Protein AF-A0A5N8YC82-F1 (afdb_monomer_lite)

Secondary structure (DSSP, 8-state):
-TTTTT--S-HHHHHHHHHHHHTT--HHHHH-TT-TT--TT--HHHHHHHHHHHHTTTTGGGGTHHHHHHHHHHHHHHHHHHHHHHHHHHHHHHHHHHTT--TT-TTHHHHHHHHHHHHHHS-GGGSSHHHHHHTT--HHHHHHHHHHHHHHHHHHHHHHHSS-TT-----TTHHHHHHHHHHHHHHHHSPPPTT-GGGSPPHHHHHHHHHHHHHHHHTT-HHHHHHHHHHHHTTTTS-HHHHHHHHHHTTTT--SHHHHHHHHHHHHHHHHHTTTTTT----

Radius of gyration: 30.71 Å; chains: 1; bounding box: 59×63×85 Å

Foldseek 3Di:
DCVVLVQPDDLVLLLLLLVCVVVVHDLCLQAPPPRPNHSPNDDSVNSVSSVVCVVVVVCVVSVCVVVVVVVVVVVVVVVCVVVCVVVCVVVVVVCVVPVPPPVCPVCFLLLLVLLVVLCVLQPPVLLDLVNCVVLPHDSVRSVVLSVVQVVLVVLQVVQVVVDDVRGRHPSVCSLVSQLSSQLSNLSNVQGDDPPDPQLDDDPLLSNQLSNLLSCCSSVVPVLSVLLSVLCSVLSVLVDVVSVVVSLVVSCVVVVDPVSSVVVNVVVVVSVVVVVSPVPPDDD

Structure (mmCIF, N/CA/C/O backbone):
data_AF-A0A5N8YC82-F1
#
_entry.id   AF-A0A5N8YC82-F1
#
loop_
_atom_site.group_PDB
_atom_site.id
_atom_site.type_symbol
_atom_site.label_atom_id
_atom_site.label_alt_id
_atom_site.label_comp_id
_atom_site.label_asym_id
_atom_site.label_entity_id
_atom_site.label_seq_id
_atom_site.pdbx_PDB_ins_code
_atom_site.Cartn_x
_atom_site.Cartn_y
_atom_site.Cartn_z
_atom_site.occupancy
_atom_site.B_iso_or_equiv
_atom_site.auth_seq_id
_atom_site.auth_comp_id
_atom_site.auth_asym_id
_atom_site.auth_atom_id
_atom_site.pdbx_PDB_model_num
ATOM 1 N N . MET A 1 1 ? 26.062 -6.173 -51.243 1.00 65.69 1 MET A N 1
ATOM 2 C CA . MET A 1 1 ? 25.029 -5.161 -50.922 1.00 65.69 1 MET A CA 1
ATOM 3 C C . MET A 1 1 ? 25.443 -3.730 -51.272 1.00 65.69 1 MET A C 1
ATOM 5 O O . MET A 1 1 ? 24.902 -3.194 -52.227 1.00 65.69 1 MET A O 1
ATOM 9 N N . LEU A 1 2 ? 26.407 -3.082 -50.595 1.00 76.25 2 LEU A N 1
ATOM 10 C CA . LEU A 1 2 ? 26.789 -1.689 -50.941 1.00 76.25 2 LEU A CA 1
ATOM 11 C C . LEU A 1 2 ? 27.435 -1.540 -52.330 1.00 76.25 2 LEU A C 1
ATOM 13 O O . LEU A 1 2 ? 27.172 -0.567 -53.041 1.00 76.25 2 LEU A O 1
ATOM 17 N N . LEU A 1 3 ? 28.225 -2.533 -52.747 1.00 77.69 3 LEU A N 1
ATOM 18 C CA . LEU A 1 3 ? 28.812 -2.588 -54.089 1.00 77.69 3 LEU A CA 1
ATOM 19 C C . LEU A 1 3 ? 27.747 -2.714 -55.189 1.00 77.69 3 LEU A C 1
ATOM 21 O O . LEU A 1 3 ? 27.898 -2.090 -56.238 1.00 77.69 3 LEU A O 1
ATOM 25 N N . ASP A 1 4 ? 26.643 -3.414 -54.916 1.00 80.62 4 ASP A N 1
ATOM 26 C CA . ASP A 1 4 ? 25.505 -3.574 -55.839 1.00 80.62 4 ASP A CA 1
ATOM 27 C C . ASP A 1 4 ? 24.733 -2.254 -56.003 1.00 80.62 4 ASP A C 1
ATOM 29 O O . ASP A 1 4 ? 24.231 -1.929 -57.078 1.00 80.62 4 ASP A O 1
ATOM 33 N N . LEU A 1 5 ? 24.747 -1.411 -54.965 1.00 79.44 5 LEU A N 1
ATOM 34 C CA . LEU A 1 5 ? 24.267 -0.024 -55.010 1.00 79.44 5 LEU A CA 1
ATOM 35 C C . LEU A 1 5 ? 25.295 0.946 -55.623 1.00 79.44 5 LEU A C 1
ATOM 37 O O . LEU A 1 5 ? 25.059 2.161 -55.709 1.00 79.44 5 LEU A O 1
ATOM 41 N N . ASN A 1 6 ? 26.428 0.411 -56.092 1.00 82.12 6 ASN A N 1
ATOM 42 C CA . ASN A 1 6 ? 27.558 1.125 -56.670 1.00 82.12 6 ASN A CA 1
ATOM 43 C C . ASN A 1 6 ? 28.170 2.147 -55.683 1.00 82.12 6 ASN A C 1
ATOM 45 O O . ASN A 1 6 ? 28.627 3.226 -56.073 1.00 82.12 6 ASN A O 1
ATOM 49 N N . ILE A 1 7 ? 28.153 1.827 -54.387 1.00 84.94 7 ILE A N 1
ATOM 50 C CA . ILE A 1 7 ? 28.818 2.577 -53.319 1.00 84.94 7 ILE A CA 1
ATOM 51 C C . ILE A 1 7 ? 30.089 1.807 -52.946 1.00 84.94 7 ILE A C 1
ATOM 53 O O . ILE A 1 7 ? 30.030 0.719 -52.385 1.00 84.94 7 ILE A O 1
ATOM 57 N N . ARG A 1 8 ? 31.253 2.366 -53.298 1.00 82.88 8 ARG A N 1
ATOM 58 C CA . ARG A 1 8 ? 32.582 1.769 -53.057 1.00 82.88 8 ARG A CA 1
ATOM 59 C C . ARG A 1 8 ? 33.283 2.433 -51.873 1.00 82.88 8 ARG A C 1
ATOM 61 O O . ARG A 1 8 ? 34.412 2.898 -51.986 1.00 82.88 8 ARG A O 1
ATOM 68 N N . VAL A 1 9 ? 32.548 2.578 -50.782 1.00 84.31 9 VAL A N 1
ATOM 69 C CA . VAL A 1 9 ? 32.997 3.214 -49.544 1.00 84.31 9 VAL A CA 1
ATOM 70 C C . VAL A 1 9 ? 32.671 2.275 -48.399 1.00 84.31 9 VAL A C 1
ATOM 72 O O . VAL A 1 9 ? 31.687 1.542 -48.479 1.00 84.31 9 VAL A O 1
ATOM 75 N N . ASP A 1 10 ? 33.507 2.314 -47.365 1.00 83.81 10 ASP A N 1
ATOM 76 C CA . ASP A 1 10 ? 33.319 1.566 -46.128 1.00 83.81 10 ASP A CA 1
ATOM 77 C C . ASP A 1 10 ? 31.900 1.744 -45.559 1.00 83.81 10 ASP A C 1
ATOM 79 O O . ASP A 1 10 ? 31.373 2.863 -45.516 1.00 83.81 10 ASP A O 1
ATOM 83 N N . ALA A 1 11 ? 31.297 0.636 -45.127 1.00 80.38 11 ALA A N 1
ATOM 84 C CA . ALA A 1 11 ? 29.963 0.608 -44.547 1.00 80.38 11 ALA A CA 1
ATOM 85 C C . ALA A 1 11 ? 29.841 1.551 -43.341 1.00 80.38 11 ALA A C 1
ATOM 87 O O . ALA A 1 11 ? 28.838 2.256 -43.244 1.00 80.38 11 ALA A O 1
ATOM 88 N N . ASP A 1 12 ? 30.885 1.685 -42.520 1.00 81.31 12 ASP A N 1
ATOM 89 C CA . ASP A 1 12 ? 30.896 2.570 -41.349 1.00 81.31 12 ASP A CA 1
ATOM 90 C C . ASP A 1 12 ? 30.755 4.050 -41.736 1.00 81.31 12 ASP A C 1
ATOM 92 O O . ASP A 1 12 ? 30.129 4.857 -41.041 1.00 81.31 12 ASP A O 1
ATOM 96 N N . LEU A 1 13 ? 31.343 4.447 -42.868 1.00 84.69 13 LEU A N 1
ATOM 97 C CA . LEU A 1 13 ? 31.246 5.816 -43.382 1.00 84.69 13 LEU A CA 1
ATOM 98 C C . LEU A 1 13 ? 29.880 6.078 -44.026 1.00 84.69 13 LEU A C 1
ATOM 100 O O . LEU A 1 13 ? 29.367 7.199 -43.947 1.00 84.69 13 LEU A O 1
ATOM 104 N N . VAL A 1 14 ? 29.286 5.053 -44.640 1.00 85.44 14 VAL A N 1
AT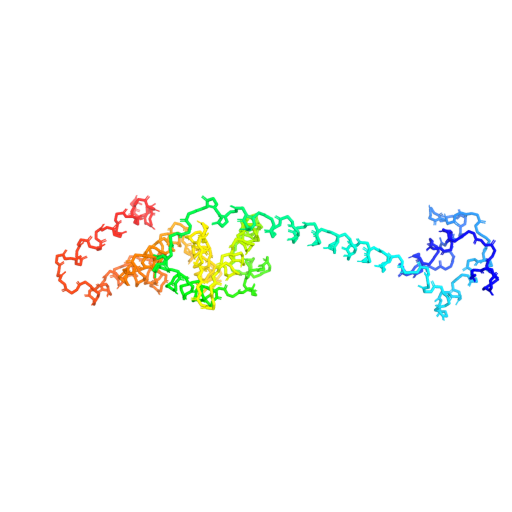OM 105 C CA . VAL A 1 14 ? 27.919 5.101 -45.175 1.00 85.44 14 VAL A CA 1
ATOM 106 C C . VAL A 1 14 ? 26.906 5.200 -44.030 1.00 85.44 14 VAL A C 1
ATOM 108 O O . VAL A 1 14 ? 26.033 6.064 -44.086 1.00 85.44 14 VAL A O 1
ATOM 111 N N . GLU A 1 15 ? 27.067 4.417 -42.961 1.00 84.50 15 GLU A N 1
ATOM 112 C CA . GLU A 1 15 ? 26.222 4.439 -41.759 1.00 84.50 15 GLU A CA 1
ATOM 113 C C . GLU A 1 15 ? 26.261 5.811 -41.072 1.00 84.50 15 GLU A C 1
ATOM 115 O O . GLU A 1 15 ? 25.218 6.403 -40.793 1.00 84.50 15 GLU A O 1
ATOM 120 N N . LYS A 1 16 ? 27.456 6.387 -40.879 1.00 84.56 16 LYS A N 1
ATOM 121 C CA . LYS A 1 16 ? 27.602 7.748 -40.330 1.00 84.56 16 LYS A CA 1
ATOM 122 C C . LYS A 1 16 ? 26.876 8.793 -41.180 1.00 84.56 16 LYS A C 1
ATOM 124 O O . LYS A 1 16 ? 26.279 9.721 -40.632 1.00 84.56 16 LYS A O 1
ATOM 129 N N . CYS A 1 17 ? 26.904 8.655 -42.509 1.00 85.38 17 CYS A N 1
ATOM 130 C CA . CYS A 1 17 ? 26.160 9.539 -43.407 1.00 85.38 17 CYS A CA 1
ATOM 131 C C . CYS A 1 17 ? 24.642 9.358 -43.263 1.00 85.38 17 CYS A C 1
ATOM 133 O O . CYS A 1 17 ? 23.928 10.357 -43.205 1.00 85.38 17 CYS A O 1
ATOM 135 N N . VAL A 1 18 ? 24.158 8.115 -43.175 1.00 85.69 18 VAL A N 1
ATOM 136 C CA . VAL A 1 18 ? 22.733 7.792 -42.981 1.00 85.69 18 VAL A CA 1
ATOM 137 C C . VAL A 1 18 ? 22.217 8.365 -41.659 1.00 85.69 18 VAL A C 1
ATOM 139 O O . VAL A 1 18 ? 21.282 9.162 -41.687 1.00 85.69 18 VAL A O 1
ATOM 142 N N . LYS A 1 19 ? 22.905 8.107 -40.538 1.00 82.06 19 LYS A N 1
ATOM 143 C CA . LYS A 1 19 ? 22.580 8.680 -39.215 1.00 82.06 19 LYS A CA 1
ATOM 144 C C . LYS A 1 19 ? 22.517 10.207 -39.241 1.00 82.06 19 LYS A C 1
ATOM 146 O O . LYS A 1 19 ? 21.666 10.835 -38.612 1.00 82.06 19 LYS A O 1
ATOM 151 N N . ARG A 1 20 ? 23.412 10.844 -40.006 1.00 82.12 20 ARG A N 1
ATOM 152 C CA . ARG A 1 20 ? 23.416 12.302 -40.166 1.00 82.12 20 ARG A CA 1
ATOM 153 C C . ARG A 1 20 ? 22.191 12.805 -40.930 1.00 82.12 20 ARG A C 1
ATOM 155 O O . ARG A 1 20 ? 21.703 13.884 -40.601 1.00 82.12 20 ARG A O 1
ATOM 162 N N . PHE A 1 21 ? 21.708 12.062 -41.921 1.00 86.25 21 PHE A N 1
ATOM 163 C CA . PHE A 1 21 ? 20.500 12.406 -42.672 1.00 86.25 21 PHE A CA 1
ATOM 164 C C . PHE A 1 21 ? 19.219 12.172 -41.868 1.00 86.25 21 PHE A C 1
ATOM 166 O O . PHE A 1 21 ? 18.320 13.008 -41.935 1.00 86.25 21 PHE A O 1
ATOM 173 N N . GLU A 1 22 ? 19.164 11.113 -41.059 1.00 82.06 22 GLU A N 1
ATOM 174 C CA . GLU A 1 22 ? 18.078 10.878 -40.096 1.00 82.06 22 GLU A CA 1
ATOM 175 C C . GLU A 1 22 ? 17.965 12.026 -39.089 1.00 82.06 22 GLU A C 1
ATOM 177 O O . GLU A 1 22 ? 16.875 12.528 -38.832 1.00 82.06 22 GLU A O 1
ATOM 182 N N . GLY A 1 23 ? 19.104 12.538 -38.612 1.00 78.69 23 GLY A N 1
ATOM 183 C CA . GLY A 1 23 ? 19.175 13.737 -37.773 1.00 78.69 23 GLY A CA 1
ATOM 184 C C . GLY A 1 23 ? 18.934 15.069 -38.505 1.00 78.69 23 GLY A C 1
ATOM 185 O O . GLY A 1 23 ? 19.329 16.116 -37.992 1.00 78.69 23 GLY A O 1
ATOM 186 N N . GLY A 1 24 ? 18.368 15.059 -39.719 1.00 80.25 24 GLY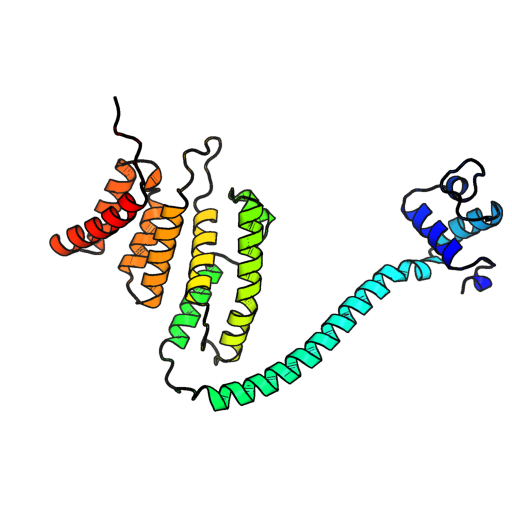 A N 1
ATOM 187 C CA . GLY A 1 24 ? 18.036 16.261 -40.501 1.00 80.25 24 GLY A CA 1
ATOM 188 C C . GLY A 1 24 ? 19.219 16.943 -41.202 1.00 80.25 24 GLY A C 1
ATOM 189 O O . GLY A 1 24 ? 19.085 18.052 -41.723 1.00 80.25 24 GLY A O 1
ATOM 190 N N . GLY A 1 25 ? 20.395 16.314 -41.226 1.00 80.56 25 GLY A N 1
ATOM 191 C CA . GLY A 1 25 ? 21.581 16.833 -41.902 1.00 80.56 25 GLY A CA 1
ATOM 192 C C . GLY A 1 25 ? 21.445 16.834 -43.427 1.00 80.56 25 GLY A C 1
ATOM 193 O O . GLY A 1 25 ? 20.828 15.959 -44.029 1.00 80.56 25 GLY A O 1
ATOM 194 N N . SER A 1 26 ? 22.064 17.816 -44.082 1.00 84.56 26 SER A N 1
ATOM 195 C CA . SER A 1 26 ? 22.121 17.885 -45.546 1.00 84.56 26 SER A CA 1
ATOM 196 C C . SER A 1 26 ? 23.351 17.148 -46.095 1.00 84.56 26 SER A C 1
ATOM 198 O O . SER A 1 26 ? 24.359 17.039 -45.388 1.00 84.56 26 SER A O 1
ATOM 200 N N . PRO A 1 27 ? 23.349 16.716 -47.374 1.00 84.12 27 PRO A N 1
ATOM 201 C CA . PRO A 1 27 ? 24.536 16.159 -48.029 1.00 84.12 27 PRO A CA 1
ATOM 202 C C . PRO A 1 27 ? 25.770 17.053 -47.893 1.00 84.12 27 PRO A C 1
ATOM 204 O O . PRO A 1 27 ? 26.868 16.551 -47.675 1.00 84.12 27 PRO A O 1
ATOM 207 N N . TRP A 1 28 ? 25.591 18.376 -47.956 1.00 81.62 28 TRP A N 1
ATOM 208 C CA . TRP A 1 28 ? 26.655 19.361 -47.746 1.00 81.62 28 TRP A CA 1
ATOM 209 C C . TRP A 1 28 ? 27.334 19.218 -46.381 1.00 81.62 28 TRP A C 1
ATOM 211 O O . TRP A 1 28 ? 28.559 19.216 -46.289 1.00 81.62 28 TRP A O 1
ATOM 221 N N . SER A 1 29 ? 26.548 19.008 -45.323 1.00 79.81 29 SER A N 1
ATOM 222 C CA . SER A 1 29 ? 27.065 18.924 -43.955 1.00 79.81 29 SER A CA 1
ATOM 223 C C . SER A 1 29 ? 28.012 17.741 -43.705 1.00 79.81 29 SER A C 1
ATOM 225 O O . SER A 1 29 ? 28.823 17.815 -42.782 1.00 79.81 29 SER A O 1
ATOM 227 N N . CYS A 1 30 ? 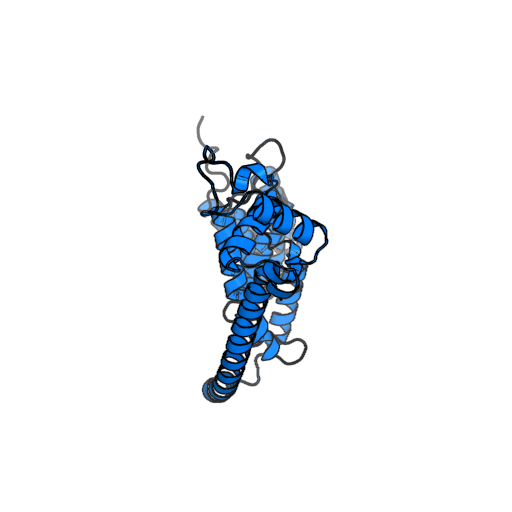27.950 16.692 -44.536 1.00 78.88 30 CYS A N 1
ATOM 228 C CA . CYS A 1 30 ? 28.769 15.485 -44.397 1.00 78.88 30 CYS A CA 1
ATOM 229 C C . CYS A 1 30 ? 30.141 15.583 -45.087 1.00 78.88 30 CYS A C 1
ATOM 231 O O . CYS A 1 30 ? 31.044 14.839 -44.715 1.00 78.88 30 CYS A O 1
ATOM 233 N N . HIS A 1 31 ? 30.314 16.470 -46.077 1.00 77.06 31 HIS A N 1
ATOM 234 C CA . HIS A 1 31 ? 31.556 16.566 -46.867 1.00 77.06 31 HIS A CA 1
ATOM 235 C C . HIS A 1 31 ? 32.167 17.970 -46.944 1.00 77.06 31 HIS A C 1
ATOM 237 O O . HIS A 1 31 ? 33.255 18.114 -47.502 1.00 77.06 31 HIS A O 1
ATOM 243 N N . SER A 1 32 ? 31.488 18.994 -46.416 1.00 76.75 32 SER A N 1
ATOM 244 C CA . SER A 1 32 ? 32.001 20.363 -46.425 1.00 76.75 32 SER A CA 1
ATOM 245 C C . SER A 1 32 ? 33.356 20.449 -45.698 1.00 76.75 32 SER A C 1
ATOM 247 O O . SER A 1 32 ? 33.462 19.942 -44.575 1.00 76.75 32 SER A O 1
ATOM 249 N N . PRO A 1 33 ? 34.377 21.090 -46.303 1.00 62.47 33 PRO A N 1
ATOM 250 C CA . PRO A 1 33 ? 35.689 21.267 -45.683 1.00 62.47 33 PRO A CA 1
ATOM 251 C C . PRO A 1 33 ? 35.646 22.124 -44.409 1.00 62.47 33 PRO A C 1
ATOM 253 O O . PRO A 1 33 ? 36.478 21.924 -43.531 1.00 62.47 33 PRO A O 1
ATOM 256 N N . ASP A 1 34 ? 34.642 22.997 -44.276 1.00 64.94 34 ASP A N 1
ATOM 257 C CA . ASP A 1 34 ? 34.465 23.901 -43.128 1.00 64.94 34 ASP A CA 1
ATOM 258 C C . ASP A 1 34 ? 33.544 23.321 -42.038 1.00 64.94 34 ASP A C 1
ATOM 260 O O . ASP A 1 34 ? 33.307 23.935 -40.995 1.00 64.94 34 ASP A O 1
ATOM 264 N N . SER A 1 35 ? 32.990 22.124 -42.262 1.00 65.12 35 SER A N 1
ATOM 265 C CA . SER A 1 35 ? 32.172 21.442 -41.263 1.00 65.12 35 SER A CA 1
ATOM 266 C C . SER A 1 35 ? 33.079 20.775 -40.235 1.00 65.12 35 SER A C 1
ATOM 268 O O . SER A 1 35 ? 33.778 19.812 -40.550 1.00 65.12 35 SER A O 1
ATOM 270 N N . LYS A 1 36 ? 32.986 21.200 -38.967 1.00 61.59 36 LYS A N 1
ATOM 271 C CA . LYS A 1 36 ? 33.594 20.485 -37.823 1.00 61.59 36 LYS A CA 1
ATOM 272 C C . LYS A 1 36 ? 33.166 19.010 -37.733 1.00 61.59 36 LYS A C 1
ATOM 274 O O . LYS A 1 36 ? 33.812 18.233 -37.044 1.00 61.59 36 LYS A O 1
ATOM 279 N N . ASN A 1 37 ? 32.107 18.631 -38.452 1.00 64.38 37 ASN A N 1
ATOM 280 C CA . ASN A 1 37 ? 31.493 17.306 -38.439 1.00 64.38 37 ASN A CA 1
ATOM 281 C C . ASN A 1 37 ? 31.634 16.575 -39.786 1.00 64.38 37 ASN A C 1
ATOM 283 O O . ASN A 1 37 ? 30.780 15.758 -40.137 1.00 64.38 37 ASN A O 1
ATOM 287 N N . ARG A 1 38 ? 32.664 16.894 -40.581 1.00 77.12 38 ARG A N 1
ATOM 288 C CA . ARG A 1 38 ? 32.949 16.195 -41.840 1.00 77.12 38 ARG A CA 1
ATOM 289 C C . ARG A 1 38 ? 33.143 14.694 -41.585 1.00 77.12 38 ARG A C 1
ATOM 291 O O . ARG A 1 38 ? 33.934 14.290 -40.736 1.00 77.12 38 ARG A O 1
ATOM 298 N N . ILE A 1 39 ? 32.445 13.861 -42.353 1.00 79.19 39 ILE A N 1
ATOM 299 C CA . ILE A 1 39 ? 32.500 12.403 -42.222 1.00 79.19 39 ILE A CA 1
ATOM 300 C C . ILE A 1 39 ? 33.589 11.890 -43.165 1.00 79.19 39 ILE A C 1
ATOM 302 O O . ILE A 1 39 ? 33.342 11.606 -44.335 1.00 79.19 39 ILE A O 1
ATOM 306 N N . GLY A 1 40 ? 34.820 11.819 -42.653 1.00 76.75 40 GLY A N 1
ATOM 307 C CA . GLY A 1 40 ? 35.990 11.341 -43.395 1.00 76.75 40 GLY A CA 1
ATOM 308 C C . GLY A 1 40 ? 36.298 12.134 -44.676 1.00 76.75 40 GLY A C 1
ATOM 309 O O . GLY A 1 40 ? 35.828 13.252 -44.892 1.00 76.75 40 GLY A O 1
ATOM 310 N N . ASN A 1 41 ? 37.088 11.539 -45.574 1.00 79.75 41 ASN A N 1
ATOM 311 C CA . ASN A 1 41 ? 37.446 12.137 -46.867 1.00 79.75 41 ASN A CA 1
ATOM 312 C C . ASN A 1 41 ? 36.477 11.730 -47.990 1.00 79.75 41 ASN A C 1
ATOM 314 O O . ASN A 1 41 ? 36.895 11.390 -49.095 1.00 79.75 41 ASN A O 1
ATOM 318 N N . LEU A 1 42 ? 35.171 11.749 -47.714 1.00 83.44 42 LEU A N 1
ATOM 319 C CA . LEU A 1 42 ? 34.168 11.379 -48.710 1.00 83.44 42 LEU A CA 1
ATOM 320 C C . LEU A 1 42 ? 34.045 12.442 -49.804 1.00 83.44 42 LEU A C 1
ATOM 322 O O . LEU A 1 42 ? 33.911 13.635 -49.532 1.00 83.44 42 LEU A O 1
ATOM 326 N N . HIS A 1 43 ? 34.046 11.991 -51.058 1.00 84.81 43 HIS A N 1
ATOM 327 C CA . HIS A 1 43 ? 33.808 12.860 -52.203 1.00 84.81 43 HIS A CA 1
ATOM 328 C C . HIS A 1 43 ? 32.337 13.341 -52.222 1.00 84.81 43 HIS A C 1
ATOM 330 O O . HIS A 1 43 ? 31.437 12.522 -51.994 1.00 84.81 43 HIS A O 1
ATOM 336 N N . PRO A 1 44 ? 32.054 14.618 -52.565 1.00 84.81 44 PRO A N 1
ATOM 337 C CA . PRO A 1 44 ? 30.695 15.172 -52.646 1.00 84.81 44 PRO A CA 1
ATOM 338 C C . PRO A 1 44 ? 29.706 14.291 -53.421 1.00 84.81 44 PRO A C 1
ATOM 340 O O . PRO A 1 44 ? 28.577 14.049 -52.989 1.00 84.81 44 PRO A O 1
ATOM 343 N N . GLY A 1 45 ? 30.151 13.766 -54.568 1.00 85.19 45 GLY A N 1
ATOM 344 C CA . GLY A 1 4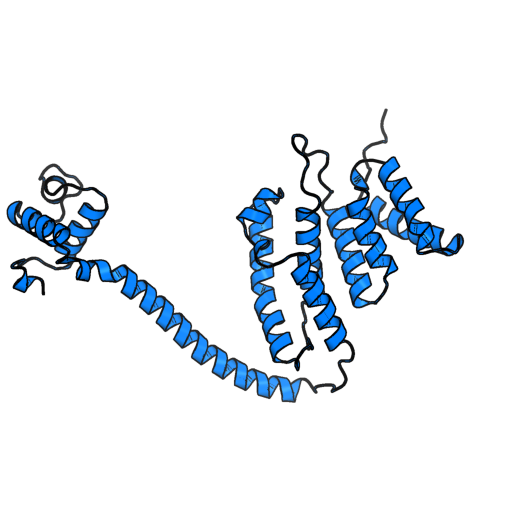5 ? 29.344 12.890 -55.420 1.00 85.19 45 GLY A CA 1
ATOM 345 C C . GLY A 1 45 ? 28.957 11.577 -54.737 1.00 85.19 45 GLY A C 1
ATOM 346 O O . GLY A 1 45 ? 27.845 11.088 -54.927 1.00 85.19 45 GLY A O 1
ATOM 347 N N . THR A 1 46 ? 29.832 11.044 -53.885 1.00 87.12 46 THR A N 1
ATOM 348 C CA . THR A 1 46 ? 29.574 9.815 -53.133 1.00 87.12 46 THR A CA 1
ATOM 349 C C . THR A 1 46 ? 28.565 10.053 -52.017 1.00 87.12 46 THR A C 1
ATOM 351 O O . THR A 1 46 ? 27.630 9.274 -51.868 1.00 87.12 46 THR A O 1
ATOM 354 N N . VAL A 1 47 ? 28.669 11.175 -51.301 1.00 87.25 47 VAL A N 1
ATOM 355 C CA . VAL A 1 47 ? 27.687 11.564 -50.275 1.00 87.25 47 VAL A CA 1
ATOM 356 C C . VAL A 1 47 ? 26.306 11.811 -50.882 1.00 87.25 47 VAL A C 1
ATOM 358 O O . VAL A 1 47 ? 25.300 11.358 -50.338 1.00 87.25 47 VAL A O 1
ATOM 361 N N . LYS A 1 48 ? 26.240 12.475 -52.044 1.00 88.50 48 LYS A N 1
ATOM 362 C CA . LYS A 1 48 ? 24.977 12.679 -52.769 1.00 88.50 48 LYS A CA 1
ATOM 363 C C . LYS A 1 48 ? 24.336 11.347 -53.163 1.00 88.50 48 LYS A C 1
ATOM 365 O O . LYS A 1 48 ? 23.125 11.191 -53.026 1.00 88.50 48 LYS A O 1
ATOM 370 N N . LYS A 1 49 ? 25.147 10.382 -53.600 1.00 89.06 49 LYS A N 1
ATOM 371 C CA . LYS A 1 49 ? 24.695 9.032 -53.946 1.00 89.06 49 LYS A CA 1
ATOM 372 C C . LYS A 1 49 ? 24.174 8.267 -52.730 1.00 89.06 49 LYS A C 1
ATOM 374 O O . LYS A 1 49 ? 23.101 7.682 -52.815 1.00 89.06 49 LYS A O 1
ATOM 379 N N . ILE A 1 50 ? 24.882 8.323 -51.599 1.00 89.00 50 ILE A N 1
ATOM 380 C CA . ILE A 1 50 ? 24.425 7.733 -50.330 1.00 89.00 50 ILE A CA 1
ATOM 381 C C . ILE A 1 50 ? 23.081 8.350 -49.919 1.00 89.00 50 ILE A C 1
ATOM 383 O O . ILE A 1 50 ? 22.145 7.622 -49.614 1.00 89.00 50 ILE A O 1
ATOM 387 N N . HIS A 1 51 ? 22.938 9.676 -50.000 1.00 88.81 51 HIS A N 1
ATOM 388 C CA . HIS A 1 51 ? 21.685 10.362 -49.666 1.00 88.81 51 HIS A CA 1
ATOM 389 C C . HIS A 1 51 ? 20.512 9.952 -50.568 1.00 88.81 51 HIS A C 1
ATOM 391 O O . HIS A 1 51 ? 19.396 9.772 -50.089 1.00 88.81 51 HIS A O 1
ATOM 397 N N . GLN A 1 52 ? 20.754 9.793 -51.872 1.00 89.81 52 GLN A N 1
ATOM 398 C CA . GLN A 1 52 ? 19.739 9.325 -52.820 1.00 89.81 52 GLN A CA 1
ATOM 399 C C . GLN A 1 52 ? 19.300 7.889 -52.520 1.00 89.81 52 GLN A C 1
ATOM 401 O O . GLN A 1 52 ? 18.104 7.616 -52.509 1.00 89.81 52 GLN A O 1
ATOM 406 N N . ARG A 1 53 ? 20.253 6.992 -52.240 1.00 87.19 53 ARG A N 1
ATOM 407 C CA . ARG A 1 53 ? 19.976 5.590 -51.896 1.00 87.19 53 ARG A CA 1
ATOM 408 C C . ARG A 1 53 ? 19.266 5.451 -50.549 1.00 87.19 53 ARG A C 1
ATOM 410 O O . ARG A 1 53 ? 18.344 4.659 -50.435 1.00 87.19 53 ARG A O 1
ATOM 417 N N . TRP A 1 54 ? 19.617 6.278 -49.565 1.00 86.75 54 TRP A N 1
ATOM 418 C CA . TRP A 1 54 ? 18.888 6.365 -48.298 1.00 86.75 54 TRP A CA 1
ATOM 419 C C . TRP A 1 54 ? 17.441 6.828 -48.497 1.00 86.75 54 TRP A C 1
ATOM 421 O O . TRP A 1 54 ? 16.525 6.156 -48.038 1.00 86.75 54 TRP A O 1
ATOM 431 N N . LYS A 1 55 ? 17.211 7.913 -49.254 1.00 85.44 55 LYS A N 1
ATOM 432 C CA . LYS A 1 55 ? 15.848 8.380 -49.577 1.00 85.44 55 LYS A CA 1
ATOM 433 C C . LYS A 1 55 ? 15.014 7.350 -50.339 1.00 85.44 55 LYS A C 1
ATOM 435 O O . LYS A 1 55 ? 13.795 7.366 -50.221 1.00 85.44 55 LYS A O 1
ATOM 440 N N . ALA A 1 56 ? 15.660 6.493 -51.125 1.00 86.12 56 ALA A N 1
ATOM 441 C CA . ALA A 1 56 ? 15.011 5.400 -51.838 1.00 86.12 56 ALA A CA 1
ATOM 442 C C . ALA A 1 56 ? 14.706 4.181 -50.943 1.00 86.12 56 ALA A C 1
ATOM 444 O O . ALA A 1 56 ? 14.064 3.248 -51.408 1.00 86.12 56 ALA A O 1
ATOM 445 N N . GLY A 1 57 ? 15.160 4.170 -49.684 1.00 79.81 57 GLY A N 1
ATOM 446 C CA . GLY A 1 57 ? 15.022 3.029 -48.774 1.00 79.81 57 GLY A CA 1
ATOM 447 C C . GLY A 1 57 ? 16.055 1.918 -48.999 1.00 79.81 57 GLY A C 1
ATOM 448 O O . GLY A 1 57 ? 16.143 0.995 -48.197 1.00 79.81 57 GLY A O 1
ATOM 449 N N . ASP A 1 58 ? 16.910 2.038 -50.020 1.00 84.12 58 ASP A N 1
ATOM 450 C CA . ASP A 1 58 ? 17.918 1.034 -50.393 1.00 84.12 58 ASP A CA 1
ATOM 451 C C . ASP A 1 58 ? 18.983 0.811 -49.304 1.00 84.12 58 ASP A C 1
ATOM 453 O O . ASP A 1 58 ? 19.750 -0.142 -49.388 1.00 84.12 58 ASP A O 1
ATOM 457 N N . LEU A 1 59 ? 19.074 1.704 -48.310 1.00 81.88 59 LEU A N 1
ATOM 458 C CA . LEU A 1 59 ? 20.034 1.646 -47.200 1.00 81.88 59 LEU A CA 1
ATOM 459 C C . LEU A 1 59 ? 19.386 1.342 -45.840 1.00 81.88 59 LEU A C 1
ATOM 461 O O . LEU A 1 59 ? 20.083 1.390 -44.831 1.00 81.88 59 LEU A O 1
ATOM 465 N N . LEU A 1 60 ? 18.091 0.999 -45.796 1.00 71.25 60 LEU A N 1
ATOM 466 C CA . LEU A 1 60 ? 17.393 0.618 -44.553 1.00 71.25 60 LEU A CA 1
ATOM 467 C C . LEU A 1 60 ? 18.014 -0.614 -43.881 1.00 71.25 60 LEU A C 1
ATOM 469 O O . LEU A 1 60 ? 17.920 -0.792 -42.672 1.00 71.25 60 LEU A O 1
ATOM 473 N N . PHE A 1 61 ? 18.728 -1.444 -44.639 1.00 72.19 61 PHE A N 1
ATOM 474 C CA . PHE A 1 61 ? 19.441 -2.568 -44.047 1.00 72.19 61 PHE A CA 1
ATOM 475 C C . PHE A 1 61 ? 20.589 -2.136 -43.114 1.00 72.19 61 PHE A C 1
ATOM 477 O O . PHE A 1 61 ? 20.984 -2.901 -42.245 1.00 72.19 61 PHE A O 1
ATOM 484 N N . LEU A 1 62 ? 21.118 -0.913 -43.267 1.00 69.38 62 LEU A N 1
ATOM 485 C CA . LEU A 1 62 ? 22.131 -0.343 -42.367 1.00 69.38 62 LEU A CA 1
ATOM 486 C C . LEU A 1 62 ? 21.518 0.249 -41.091 1.00 69.38 62 LEU A C 1
ATOM 488 O O . LEU A 1 62 ? 22.239 0.515 -40.134 1.00 69.38 62 LEU A O 1
ATOM 492 N N . THR A 1 63 ? 20.200 0.464 -41.069 1.00 60.72 63 THR A N 1
ATOM 493 C CA . THR A 1 63 ? 19.466 0.922 -39.882 1.00 60.72 63 THR A CA 1
ATOM 494 C C . THR A 1 63 ? 18.998 -0.250 -39.007 1.00 60.72 63 THR A C 1
ATOM 496 O O . THR A 1 63 ? 18.458 -0.021 -37.929 1.00 60.72 63 THR A O 1
ATOM 499 N N . HIS A 1 64 ? 19.258 -1.504 -39.418 1.00 54.06 64 HIS A N 1
ATOM 500 C CA . HIS A 1 64 ? 18.931 -2.719 -38.654 1.00 54.06 64 HIS A CA 1
ATOM 501 C C . HIS A 1 64 ? 19.711 -2.893 -37.345 1.00 54.06 64 HIS A C 1
ATOM 503 O O . HIS A 1 64 ? 19.363 -3.778 -36.576 1.00 54.06 64 HIS A O 1
ATOM 509 N N . ARG A 1 65 ? 20.674 -2.025 -37.014 1.00 50.03 65 ARG A N 1
ATOM 510 C CA . ARG A 1 65 ? 21.329 -2.053 -35.695 1.00 50.03 65 ARG A CA 1
ATOM 511 C C . ARG A 1 65 ? 20.374 -1.839 -34.512 1.00 50.03 65 ARG A C 1
ATOM 513 O O . ARG A 1 65 ? 20.633 -2.353 -33.439 1.00 50.03 65 ARG A O 1
ATOM 520 N N . LEU A 1 66 ? 19.243 -1.154 -34.714 1.00 46.38 66 LEU A N 1
ATOM 521 C CA . LEU A 1 66 ? 18.174 -1.083 -33.703 1.00 46.38 66 LEU A CA 1
ATOM 522 C C . LEU A 1 66 ? 17.467 -2.434 -33.491 1.00 46.38 66 LEU A C 1
ATOM 524 O O . LEU A 1 66 ? 16.976 -2.677 -32.396 1.00 46.38 66 LEU A O 1
ATOM 528 N N . ASN A 1 67 ? 17.424 -3.301 -34.509 1.00 48.25 67 ASN A N 1
ATOM 529 C CA . ASN A 1 67 ? 16.927 -4.670 -34.362 1.00 48.25 67 ASN A CA 1
ATOM 530 C C . ASN A 1 67 ? 17.999 -5.586 -33.771 1.00 48.25 67 ASN A C 1
ATOM 532 O O . ASN A 1 67 ? 17.660 -6.373 -32.911 1.00 48.25 67 ASN A O 1
ATOM 536 N N . GLU A 1 68 ? 19.274 -5.441 -34.147 1.00 51.88 68 GLU A N 1
ATOM 537 C CA . GLU A 1 68 ? 20.367 -6.232 -33.551 1.00 51.88 68 GLU A CA 1
ATOM 538 C C . GLU A 1 68 ? 20.497 -5.983 -32.038 1.00 51.88 68 GLU A C 1
ATOM 540 O O . GLU A 1 68 ? 20.708 -6.927 -31.283 1.00 51.88 68 GLU A O 1
ATOM 545 N N . ASP A 1 69 ? 20.307 -4.740 -31.575 1.00 50.75 69 ASP A N 1
ATOM 546 C CA . ASP A 1 69 ? 20.287 -4.418 -30.142 1.00 50.75 69 ASP A CA 1
ATOM 547 C C . ASP A 1 69 ? 19.045 -5.004 -29.431 1.00 50.75 69 ASP A C 1
ATOM 549 O O . ASP A 1 69 ? 19.134 -5.410 -28.274 1.00 50.75 69 ASP A O 1
ATOM 553 N N . LEU A 1 70 ? 17.886 -5.077 -30.102 1.00 50.44 70 LEU A N 1
ATOM 554 C CA . LEU A 1 70 ? 16.667 -5.695 -29.555 1.00 50.44 70 LEU A CA 1
ATOM 555 C C . LEU A 1 70 ? 16.733 -7.227 -29.558 1.00 50.44 70 LEU A C 1
ATOM 557 O O . LEU A 1 70 ? 16.265 -7.843 -28.605 1.00 50.44 70 LEU A O 1
ATOM 561 N N . ASP A 1 71 ? 17.332 -7.819 -30.588 1.00 56.66 71 ASP A N 1
ATOM 562 C CA . ASP A 1 71 ? 17.569 -9.256 -30.709 1.00 56.66 71 ASP A CA 1
ATOM 563 C C . ASP A 1 71 ? 18.603 -9.693 -29.665 1.00 56.66 71 ASP A C 1
ATOM 565 O O . ASP A 1 71 ? 18.371 -10.664 -28.965 1.00 56.66 71 ASP A O 1
ATOM 569 N N . ALA A 1 72 ? 19.665 -8.912 -29.429 1.00 58.44 72 ALA A N 1
ATOM 570 C CA . ALA A 1 72 ? 20.615 -9.173 -28.345 1.00 58.44 72 ALA A CA 1
ATOM 571 C C . ALA A 1 72 ? 19.979 -9.065 -26.944 1.00 58.44 72 ALA A C 1
ATOM 573 O O . ALA A 1 72 ? 20.325 -9.840 -26.053 1.00 58.44 72 ALA A O 1
ATOM 574 N N . ILE A 1 73 ? 19.045 -8.126 -26.729 1.00 54.16 73 ILE A N 1
ATOM 575 C CA . ILE A 1 73 ? 18.251 -8.051 -25.487 1.00 54.16 73 ILE A CA 1
ATOM 576 C C . ILE A 1 73 ? 17.307 -9.258 -25.375 1.00 54.16 73 ILE A C 1
ATOM 578 O O . ILE A 1 73 ? 17.143 -9.804 -24.284 1.00 54.16 73 ILE A O 1
ATOM 582 N N . GLY A 1 74 ? 16.685 -9.668 -26.483 1.00 53.78 74 GLY A N 1
ATOM 583 C CA . GLY A 1 74 ? 15.810 -10.837 -26.559 1.00 53.78 74 GLY A CA 1
ATOM 584 C C . GLY A 1 74 ? 16.553 -12.135 -26.254 1.00 53.78 74 GLY A C 1
ATOM 585 O O . GLY A 1 74 ? 16.121 -12.885 -25.384 1.00 53.78 74 GLY A O 1
ATOM 586 N N . ASP A 1 75 ? 17.704 -12.335 -26.890 1.00 67.25 75 ASP A N 1
ATOM 587 C CA . ASP A 1 75 ? 18.587 -13.482 -26.706 1.00 67.25 75 ASP A CA 1
ATOM 588 C C . ASP A 1 75 ? 19.114 -13.535 -25.269 1.00 67.25 75 ASP A C 1
ATOM 590 O O . ASP A 1 75 ? 19.001 -14.575 -24.628 1.00 67.25 75 ASP A O 1
ATOM 594 N N . ALA A 1 76 ? 19.597 -12.413 -24.714 1.00 58.91 76 ALA A N 1
ATOM 595 C CA . ALA A 1 76 ? 20.014 -12.346 -23.310 1.00 58.91 76 ALA A CA 1
ATOM 596 C C . ALA A 1 76 ? 18.855 -12.685 -22.354 1.00 58.91 76 ALA A C 1
ATOM 598 O O . ALA A 1 76 ? 19.027 -13.471 -21.427 1.00 58.91 76 ALA A O 1
ATOM 599 N N . SER A 1 77 ? 17.649 -12.166 -22.616 1.00 59.28 77 SER A N 1
ATOM 600 C CA . SER A 1 77 ? 16.464 -12.482 -21.814 1.00 59.28 77 SER A CA 1
ATOM 601 C C . SER A 1 77 ? 16.017 -13.943 -21.940 1.00 59.28 77 SER A C 1
ATOM 603 O O . SER A 1 77 ? 15.429 -14.465 -20.993 1.00 59.28 77 SER A O 1
ATOM 605 N N . GLU A 1 78 ? 16.206 -14.593 -23.089 1.00 61.09 78 GLU A N 1
ATOM 606 C CA . GLU A 1 78 ? 15.837 -15.996 -23.306 1.00 61.09 78 GLU A CA 1
ATOM 607 C C . GLU A 1 78 ? 16.862 -16.951 -22.687 1.00 61.09 78 GLU A C 1
ATOM 609 O O . GLU A 1 78 ? 16.473 -17.956 -22.084 1.00 61.09 78 GLU A O 1
ATOM 614 N N . GLN A 1 79 ? 18.145 -16.592 -22.760 1.00 57.38 79 GLN A N 1
ATOM 615 C CA . GLN A 1 79 ? 19.241 -17.309 -22.116 1.00 57.38 79 GLN A CA 1
ATOM 616 C C . GLN A 1 79 ? 19.105 -17.260 -20.587 1.00 57.38 79 GLN A C 1
ATOM 618 O O . GLN A 1 79 ? 19.067 -18.316 -19.955 1.00 57.38 79 GLN A O 1
ATOM 623 N N . ASP A 1 80 ? 18.869 -16.070 -20.017 1.00 55.09 80 ASP A N 1
ATOM 624 C CA . ASP A 1 80 ? 18.584 -15.896 -18.586 1.00 55.09 80 ASP A CA 1
ATOM 625 C C . ASP A 1 80 ? 17.332 -16.685 -18.170 1.00 55.09 80 ASP A C 1
ATOM 627 O O . ASP A 1 80 ? 17.316 -17.333 -17.131 1.00 55.09 80 ASP A O 1
ATOM 631 N N . ARG A 1 81 ? 16.277 -16.714 -19.000 1.00 53.38 81 ARG A N 1
ATOM 632 C CA . ARG A 1 81 ? 15.041 -17.460 -18.702 1.00 53.38 81 ARG A CA 1
ATOM 633 C C . ARG A 1 81 ? 15.250 -18.977 -18.701 1.00 53.38 81 ARG A C 1
ATOM 635 O O . ARG A 1 81 ? 14.595 -19.667 -17.923 1.00 53.38 81 ARG A O 1
ATOM 642 N N . GLN A 1 82 ? 16.093 -19.515 -19.581 1.00 54.38 82 GLN A N 1
ATOM 643 C CA . GLN A 1 82 ? 16.401 -20.950 -19.618 1.00 54.38 82 GLN A CA 1
ATOM 644 C C . GLN A 1 82 ? 17.284 -21.378 -18.441 1.00 54.38 82 GLN A C 1
ATOM 646 O O . GLN A 1 82 ? 17.051 -22.452 -17.882 1.00 54.38 82 GLN A O 1
ATOM 651 N N . GLU A 1 83 ? 18.231 -20.532 -18.035 1.00 52.97 83 GLU A N 1
ATOM 652 C CA . GLU A 1 83 ? 19.063 -20.748 -16.848 1.00 52.97 83 GLU A CA 1
ATOM 653 C C . GLU A 1 83 ? 18.234 -20.608 -15.558 1.00 52.97 83 GLU A C 1
ATOM 655 O O . GLU A 1 83 ? 18.204 -21.540 -14.751 1.00 52.97 83 GLU A O 1
ATOM 660 N N . ASP A 1 84 ? 17.437 -19.540 -15.427 1.00 54.19 84 ASP A N 1
ATOM 661 C CA . ASP A 1 84 ? 16.557 -19.305 -14.278 1.00 54.19 84 ASP A CA 1
ATOM 662 C C . ASP A 1 84 ? 15.497 -20.395 -14.140 1.00 54.19 84 ASP A C 1
ATOM 664 O O . ASP A 1 84 ? 15.257 -20.868 -13.039 1.00 54.19 84 ASP A O 1
ATOM 668 N N . LEU A 1 85 ? 14.837 -20.838 -15.217 1.00 48.91 85 LEU A N 1
ATOM 669 C CA . LEU A 1 85 ? 13.815 -21.885 -15.101 1.00 48.91 85 LEU A CA 1
ATOM 670 C C . LEU A 1 85 ? 14.425 -23.226 -14.678 1.00 48.91 85 LEU A C 1
ATOM 672 O O . LEU A 1 85 ? 13.832 -23.905 -13.844 1.00 48.91 85 LEU A O 1
ATOM 676 N N . GLY A 1 86 ? 15.594 -23.603 -15.203 1.00 51.72 86 GLY A N 1
ATOM 677 C CA . GLY A 1 86 ? 16.284 -24.832 -14.801 1.00 51.72 86 GLY A CA 1
ATOM 678 C C . GLY A 1 86 ? 16.698 -24.811 -13.328 1.00 51.72 86 GLY A C 1
ATOM 679 O O . GLY A 1 86 ? 16.404 -25.750 -12.586 1.00 51.72 86 GLY A O 1
ATOM 680 N N . GLU A 1 87 ? 17.298 -23.706 -12.883 1.00 55.75 87 GLU A N 1
ATOM 681 C CA . GLU A 1 87 ? 17.744 -23.533 -11.499 1.00 55.75 87 GLU A CA 1
ATOM 682 C C . GLU A 1 87 ? 16.559 -23.356 -10.536 1.00 55.75 87 GLU A C 1
ATOM 684 O O . GLU A 1 87 ? 16.556 -23.915 -9.440 1.00 55.75 87 GLU A O 1
ATOM 689 N N . ILE A 1 88 ? 15.492 -22.668 -10.962 1.00 53.25 88 ILE A N 1
ATOM 690 C CA . ILE A 1 88 ? 14.233 -22.551 -10.220 1.00 53.25 88 ILE A CA 1
ATOM 691 C C . ILE A 1 88 ? 13.570 -23.920 -10.087 1.00 53.25 88 ILE A C 1
ATOM 693 O O . ILE A 1 88 ? 13.113 -24.204 -8.991 1.00 53.25 88 ILE A O 1
ATOM 697 N N . PHE A 1 89 ? 13.534 -24.781 -11.114 1.00 52.56 89 PHE A N 1
ATOM 698 C CA . PHE A 1 89 ? 12.967 -26.139 -11.014 1.00 52.56 89 PHE A CA 1
ATOM 699 C C . PHE A 1 89 ? 13.786 -27.071 -10.100 1.00 52.56 89 PHE A C 1
ATOM 701 O O . PHE A 1 89 ? 13.202 -27.809 -9.307 1.00 52.56 89 PHE A O 1
ATOM 708 N N . GLU A 1 90 ? 15.117 -26.985 -10.106 1.00 56.56 90 GLU A N 1
ATOM 709 C CA . GLU A 1 90 ? 15.952 -27.746 -9.163 1.00 56.56 90 GLU A CA 1
ATOM 710 C C . GLU A 1 90 ? 15.883 -27.206 -7.722 1.00 56.56 90 GLU A C 1
ATOM 712 O O . GLU A 1 90 ? 15.830 -27.983 -6.763 1.00 56.56 90 GLU A O 1
ATOM 717 N N . LEU A 1 91 ? 15.835 -25.881 -7.541 1.00 56.00 91 LEU A N 1
ATOM 718 C CA . LEU A 1 91 ? 15.587 -25.244 -6.242 1.00 56.00 91 LEU A CA 1
ATOM 719 C C . LEU A 1 91 ? 14.149 -25.477 -5.761 1.00 56.00 91 LEU A C 1
ATOM 721 O O . LEU A 1 91 ? 13.921 -25.567 -4.557 1.00 56.00 91 LEU A O 1
ATOM 725 N N . LEU A 1 92 ? 13.186 -25.594 -6.678 1.00 50.59 92 LEU A N 1
ATOM 726 C CA . LEU A 1 92 ? 11.784 -25.933 -6.427 1.00 50.59 92 LEU A CA 1
ATOM 727 C C . LEU A 1 92 ? 11.691 -27.323 -5.808 1.00 50.59 92 LEU A C 1
ATOM 729 O O . LEU A 1 92 ? 11.059 -27.461 -4.764 1.00 50.59 92 LEU A O 1
ATOM 733 N N . ASP A 1 93 ? 12.342 -28.321 -6.405 1.00 55.22 93 ASP A N 1
ATOM 734 C CA . ASP A 1 93 ? 12.316 -29.696 -5.906 1.00 55.22 93 ASP A CA 1
ATOM 735 C C . ASP A 1 93 ? 13.097 -29.840 -4.589 1.00 55.22 93 ASP A C 1
ATOM 737 O O . ASP A 1 93 ? 12.567 -30.407 -3.630 1.00 55.22 93 ASP A O 1
ATOM 741 N N . LYS A 1 94 ? 14.277 -29.213 -4.463 1.00 56.16 94 LYS A N 1
ATOM 742 C CA . LYS A 1 94 ? 15.033 -29.196 -3.194 1.00 56.16 94 LYS A CA 1
ATOM 743 C C . LYS A 1 94 ? 14.309 -28.452 -2.075 1.00 56.16 94 LYS A C 1
ATOM 745 O O . LYS A 1 94 ? 14.209 -28.963 -0.965 1.00 56.16 94 LYS A O 1
ATOM 750 N N . SER A 1 95 ? 13.739 -27.276 -2.347 1.00 54.69 95 SER A N 1
ATOM 751 C CA . SER A 1 95 ? 12.976 -26.525 -1.343 1.00 54.69 95 SER A CA 1
ATOM 752 C C . SER A 1 95 ? 11.692 -27.250 -0.945 1.00 54.69 95 SER A C 1
ATOM 754 O O . SER A 1 95 ? 11.229 -27.059 0.178 1.00 54.69 95 SER A O 1
ATOM 756 N N . ARG A 1 96 ? 11.092 -28.051 -1.833 1.00 51.25 96 ARG A N 1
ATOM 757 C CA . ARG A 1 96 ? 9.912 -28.865 -1.516 1.00 51.25 96 ARG A CA 1
ATOM 758 C C . ARG A 1 96 ? 10.245 -29.991 -0.539 1.00 51.25 96 ARG A C 1
ATOM 760 O O . ARG A 1 96 ? 9.431 -30.286 0.335 1.00 51.25 96 ARG A O 1
ATOM 767 N N . GLU A 1 97 ? 11.424 -30.590 -0.683 1.00 53.19 97 GLU A N 1
ATOM 768 C CA . GLU A 1 97 ? 11.930 -31.654 0.190 1.00 53.19 97 GLU A CA 1
ATOM 769 C C . GLU A 1 97 ? 12.472 -31.113 1.524 1.00 53.19 97 GLU A C 1
ATOM 771 O O . GLU A 1 97 ? 12.216 -31.703 2.573 1.00 53.19 97 GLU A O 1
ATOM 776 N N . GLU A 1 98 ? 13.146 -29.959 1.518 1.00 53.56 98 GLU A N 1
ATOM 777 C CA . GLU A 1 98 ? 13.747 -29.352 2.716 1.00 53.56 98 GLU A CA 1
ATOM 778 C C . GLU A 1 98 ? 12.749 -28.571 3.588 1.00 53.56 98 GLU A C 1
ATOM 780 O O . GLU A 1 98 ? 12.923 -28.498 4.805 1.00 53.56 98 GLU A O 1
ATOM 785 N N . ALA A 1 99 ? 11.688 -27.990 3.008 1.00 50.03 99 ALA A N 1
ATOM 786 C CA . ALA A 1 99 ? 10.749 -27.144 3.753 1.00 50.03 99 ALA A CA 1
ATOM 787 C C . ALA A 1 99 ? 9.735 -27.917 4.606 1.00 50.03 99 ALA A C 1
ATOM 789 O O . ALA A 1 99 ? 8.940 -27.271 5.287 1.00 50.03 99 ALA A O 1
ATOM 790 N N . GLY A 1 100 ? 9.729 -29.258 4.557 1.00 45.16 100 GLY A N 1
ATOM 791 C CA . GLY A 1 100 ? 8.788 -30.081 5.317 1.00 45.16 100 GLY A CA 1
ATOM 792 C C . GLY A 1 100 ? 7.361 -29.570 5.155 1.00 45.16 100 GLY A C 1
ATOM 793 O O . GLY A 1 100 ? 6.770 -29.156 6.146 1.00 45.16 100 GLY A O 1
ATOM 794 N N . LEU A 1 101 ? 6.871 -29.502 3.905 1.00 49.16 101 LEU A N 1
ATOM 795 C CA . LEU A 1 101 ? 5.557 -28.954 3.557 1.00 49.16 101 LEU A CA 1
ATOM 796 C C . LEU A 1 101 ? 4.487 -29.457 4.528 1.00 49.16 101 LEU A C 1
ATOM 798 O O . LEU A 1 101 ? 3.961 -30.563 4.383 1.00 49.16 101 LEU A O 1
ATOM 802 N N . ASP A 1 102 ? 4.155 -28.612 5.497 1.00 44.31 102 ASP A N 1
ATOM 803 C CA . ASP A 1 102 ? 3.021 -28.826 6.366 1.00 44.31 102 ASP A CA 1
ATOM 804 C C . ASP A 1 102 ? 1.802 -28.687 5.458 1.00 44.31 102 ASP A C 1
ATOM 806 O O . ASP A 1 102 ? 1.482 -27.608 4.952 1.00 44.31 102 ASP A O 1
ATOM 810 N N . SER A 1 103 ? 1.165 -29.816 5.163 1.00 47.94 103 SER A N 1
ATOM 811 C CA . SER A 1 103 ? 0.032 -29.928 4.236 1.00 47.94 103 SER A CA 1
ATOM 812 C C . SER A 1 103 ? -1.223 -29.145 4.675 1.00 47.94 103 SER A C 1
ATOM 814 O O . SER A 1 103 ? -2.282 -29.281 4.063 1.00 47.94 103 SER A O 1
ATOM 816 N N . ASP A 1 104 ? -1.096 -28.303 5.706 1.00 54.16 104 ASP A N 1
ATOM 817 C CA . ASP A 1 104 ? -2.164 -27.615 6.421 1.00 54.16 104 ASP A CA 1
ATOM 818 C C . ASP A 1 104 ? -1.931 -26.089 6.547 1.00 54.16 104 ASP A C 1
ATOM 820 O O . ASP A 1 104 ? -2.229 -25.478 7.574 1.00 54.16 104 ASP A O 1
ATOM 824 N N . ASP A 1 105 ? -1.426 -25.416 5.494 1.00 67.56 105 ASP A N 1
ATOM 825 C CA . ASP A 1 105 ? -1.520 -23.942 5.385 1.00 67.56 105 ASP A CA 1
ATOM 826 C C . ASP A 1 105 ? -2.992 -23.534 5.171 1.00 67.56 105 ASP A C 1
ATOM 828 O O . ASP A 1 105 ? -3.435 -23.186 4.067 1.00 67.56 105 ASP A O 1
ATOM 832 N N . SER A 1 106 ? -3.773 -23.603 6.249 1.00 73.31 106 SER A N 1
ATOM 833 C CA . SER A 1 106 ? -5.192 -23.246 6.298 1.00 73.31 106 SER A CA 1
ATOM 834 C C . SER A 1 106 ? -5.440 -21.771 5.959 1.00 73.31 106 SER A C 1
ATOM 836 O O . SER A 1 106 ? -6.517 -21.424 5.465 1.00 73.31 106 SER A O 1
ATOM 838 N N . PHE A 1 107 ? -4.428 -20.910 6.127 1.00 83.38 107 PHE A N 1
ATOM 839 C CA . PHE A 1 107 ? -4.502 -19.485 5.812 1.00 83.38 107 PHE A CA 1
ATOM 840 C C . PHE A 1 107 ? -4.245 -19.178 4.326 1.00 83.38 107 PHE A C 1
ATOM 842 O O . PHE A 1 107 ? -4.646 -18.117 3.858 1.00 83.38 107 PHE A O 1
ATOM 849 N N . SER A 1 108 ? -3.658 -20.094 3.547 1.00 83.88 108 SER A N 1
ATOM 850 C CA . SER A 1 108 ? -3.305 -19.890 2.125 1.00 83.88 108 SER A CA 1
ATOM 851 C C . SER A 1 108 ? -4.447 -19.377 1.233 1.00 83.88 108 SER A C 1
ATOM 853 O O . SER A 1 108 ? -4.218 -18.523 0.374 1.00 83.88 108 SER A O 1
ATOM 855 N N . LYS A 1 109 ? -5.681 -19.865 1.431 1.00 85.88 109 LYS A N 1
ATOM 856 C CA . LYS A 1 109 ? -6.874 -19.412 0.685 1.00 85.88 109 LYS A CA 1
ATOM 857 C C . LYS A 1 109 ? -7.305 -18.006 1.093 1.00 85.88 109 LYS A C 1
ATOM 859 O O . LYS A 1 109 ? -7.690 -17.204 0.248 1.00 85.88 109 LYS A O 1
ATOM 864 N N . THR A 1 110 ? -7.260 -17.712 2.389 1.00 87.75 110 THR A N 1
ATOM 865 C CA . THR A 1 110 ? -7.576 -16.381 2.923 1.00 87.75 110 THR A CA 1
ATOM 866 C C . THR A 1 110 ? -6.545 -15.365 2.443 1.00 87.75 110 THR A C 1
ATOM 868 O O . THR A 1 110 ? -6.914 -14.309 1.942 1.00 87.75 110 THR A O 1
ATOM 871 N N . ARG A 1 111 ? -5.261 -15.735 2.484 1.00 90.69 111 ARG A N 1
ATOM 872 C CA . ARG A 1 111 ? -4.131 -14.943 1.989 1.00 90.69 111 ARG A CA 1
ATOM 873 C C . ARG A 1 111 ? -4.300 -14.562 0.517 1.00 90.69 111 ARG A C 1
ATOM 875 O O . ARG A 1 111 ? -4.119 -13.401 0.171 1.00 90.69 111 ARG A O 1
ATOM 882 N N . PHE A 1 112 ? -4.704 -15.523 -0.318 1.00 90.06 112 PHE A N 1
ATOM 883 C CA . PHE A 1 112 ? -5.004 -15.290 -1.731 1.00 90.06 112 PHE A CA 1
ATOM 884 C C . PHE A 1 112 ? -6.136 -14.268 -1.920 1.00 90.06 112 PHE A C 1
ATOM 886 O O . PHE A 1 112 ? -5.947 -13.282 -2.619 1.00 90.06 112 PHE A O 1
ATOM 893 N N . LYS A 1 113 ? -7.267 -14.428 -1.219 1.00 91.81 113 LYS A N 1
ATOM 894 C CA . LYS A 1 113 ? -8.395 -13.481 -1.314 1.00 91.81 113 LYS A CA 1
ATOM 895 C C . LYS A 1 113 ? -8.031 -12.064 -0.874 1.00 91.81 113 LYS A C 1
ATOM 897 O O . LYS A 1 113 ? -8.434 -11.101 -1.515 1.00 91.81 113 LYS A O 1
ATOM 902 N N . ILE A 1 114 ? -7.290 -11.933 0.227 1.00 93.88 114 ILE A N 1
ATOM 903 C CA . ILE A 1 114 ? -6.845 -10.625 0.724 1.00 93.88 114 ILE A CA 1
ATOM 904 C C . ILE A 1 114 ? -5.880 -9.984 -0.287 1.00 93.88 114 ILE A C 1
ATOM 906 O O . ILE A 1 114 ? -5.967 -8.785 -0.532 1.00 93.88 114 ILE A O 1
ATOM 910 N N . MET A 1 115 ? -4.980 -10.770 -0.893 1.00 94.38 115 MET A N 1
ATOM 911 C CA . MET A 1 115 ? -4.091 -10.295 -1.959 1.00 94.38 115 MET A CA 1
ATOM 912 C C . MET A 1 115 ? -4.890 -9.750 -3.148 1.00 94.38 115 MET A C 1
ATOM 914 O O . MET A 1 115 ? -4.648 -8.614 -3.542 1.00 94.38 115 MET A O 1
ATOM 918 N N . GLU A 1 116 ? -5.860 -10.512 -3.666 1.00 93.88 116 GLU A N 1
ATOM 919 C CA . GLU A 1 116 ? -6.711 -10.081 -4.787 1.00 93.88 116 GLU A CA 1
ATOM 920 C C . GLU A 1 116 ? -7.438 -8.768 -4.477 1.00 93.88 116 GLU A C 1
ATOM 922 O O . GLU A 1 116 ? -7.452 -7.856 -5.298 1.00 93.88 116 GLU A O 1
ATOM 927 N N . GLN A 1 117 ? -7.988 -8.633 -3.268 1.00 94.94 117 GLN A N 1
ATOM 928 C CA . GLN A 1 117 ? -8.639 -7.393 -2.835 1.00 94.94 117 GLN A CA 1
ATOM 929 C C . GLN A 1 117 ? -7.661 -6.214 -2.778 1.00 94.94 117 GLN A C 1
ATOM 931 O O . GLN A 1 117 ? -8.015 -5.102 -3.163 1.00 94.94 117 GLN A O 1
ATOM 936 N N . ALA A 1 118 ? -6.427 -6.431 -2.313 1.00 96.06 118 ALA A N 1
ATOM 937 C CA . ALA A 1 118 ? -5.414 -5.379 -2.279 1.00 96.06 118 ALA A CA 1
ATOM 938 C C . ALA A 1 118 ? -5.023 -4.926 -3.699 1.00 96.06 118 ALA A C 1
ATOM 940 O O . ALA A 1 118 ? -4.888 -3.726 -3.945 1.00 96.06 118 ALA A O 1
ATOM 941 N N . GLU A 1 119 ? -4.891 -5.869 -4.634 1.00 94.88 119 GLU A N 1
ATOM 942 C CA . GLU A 1 119 ? -4.610 -5.594 -6.048 1.00 94.88 119 GLU A CA 1
ATOM 943 C C . GLU A 1 119 ? -5.787 -4.911 -6.754 1.00 94.88 119 GLU A C 1
ATOM 945 O O . GLU A 1 119 ? -5.575 -4.044 -7.596 1.00 94.88 119 GLU A O 1
ATOM 950 N N . GLU A 1 120 ? -7.029 -5.219 -6.380 1.00 96.50 120 GLU A N 1
ATOM 951 C CA . GLU A 1 120 ? 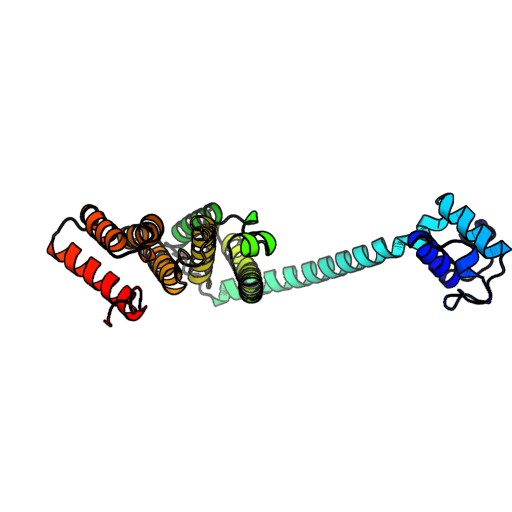-8.208 -4.500 -6.872 1.00 96.50 120 GLU A CA 1
ATOM 952 C C . GLU A 1 120 ? -8.240 -3.045 -6.369 1.00 96.50 120 GLU A C 1
ATOM 954 O O . GLU A 1 120 ? -8.608 -2.130 -7.108 1.00 96.50 120 GLU A O 1
ATOM 959 N N . MET A 1 121 ? -7.819 -2.807 -5.123 1.00 95.69 121 MET A N 1
ATOM 960 C CA . MET A 1 121 ? -7.771 -1.466 -4.527 1.00 95.69 121 MET A CA 1
ATOM 961 C C . MET A 1 121 ? -6.652 -0.585 -5.093 1.00 95.69 121 MET A C 1
ATOM 963 O O . MET A 1 121 ? -6.832 0.633 -5.196 1.00 95.69 121 MET A O 1
ATOM 967 N N . ALA A 1 122 ? -5.506 -1.184 -5.419 1.00 96.00 122 ALA A N 1
ATOM 968 C CA . ALA A 1 122 ? -4.345 -0.521 -6.006 1.00 96.00 122 ALA A CA 1
ATOM 969 C C . ALA A 1 122 ? -3.819 -1.326 -7.210 1.00 96.00 122 ALA A C 1
ATOM 971 O O . ALA A 1 122 ? -2.775 -1.978 -7.109 1.00 96.00 122 ALA A O 1
ATOM 972 N N . PRO A 1 123 ? -4.538 -1.287 -8.347 1.00 94.50 123 PRO A N 1
ATOM 973 C CA . PRO A 1 123 ? -4.205 -2.057 -9.541 1.00 94.50 123 PRO A CA 1
ATOM 974 C C . PRO A 1 123 ? -2.881 -1.624 -10.167 1.00 94.50 123 PRO A C 1
ATOM 976 O O . PRO A 1 123 ? -2.416 -0.501 -9.978 1.00 94.50 123 PRO A O 1
ATOM 979 N N . GLU A 1 124 ? -2.309 -2.499 -10.995 1.00 90.75 124 GLU A N 1
ATOM 980 C CA . GLU A 1 124 ? -0.982 -2.332 -11.609 1.00 90.75 124 GLU A CA 1
ATOM 981 C C . GLU A 1 124 ? -0.780 -0.973 -12.304 1.00 90.75 124 GLU A C 1
ATOM 983 O O . GLU A 1 124 ? 0.282 -0.369 -12.202 1.00 90.75 124 GLU A O 1
ATOM 988 N N . HIS A 1 125 ? -1.816 -0.410 -12.932 1.00 91.50 125 HIS A N 1
ATOM 989 C CA . HIS A 1 125 ? -1.716 0.896 -13.593 1.00 91.50 125 HIS A CA 1
ATOM 990 C C . HIS A 1 125 ? -1.491 2.081 -12.628 1.00 91.50 125 HIS A C 1
ATOM 992 O O . HIS A 1 125 ? -1.068 3.154 -13.068 1.00 91.50 125 HIS A O 1
ATOM 998 N N . MET A 1 126 ? -1.748 1.908 -11.325 1.00 94.31 126 MET A N 1
ATOM 999 C CA . MET A 1 126 ? -1.388 2.878 -10.283 1.00 94.31 126 MET A CA 1
ATOM 1000 C C . MET A 1 126 ? 0.097 2.789 -9.900 1.00 94.31 126 MET A C 1
ATOM 1002 O O . MET A 1 126 ? 0.674 3.770 -9.429 1.00 94.31 126 MET A O 1
ATOM 1006 N N . TRP A 1 127 ? 0.760 1.662 -10.163 1.00 95.69 127 TRP A N 1
ATOM 1007 C CA . TRP A 1 127 ? 2.186 1.447 -9.904 1.00 95.69 127 TRP A CA 1
ATOM 1008 C C . TRP A 1 127 ? 3.057 2.046 -11.011 1.00 95.69 127 TRP A C 1
ATOM 1010 O O . TRP A 1 127 ? 3.888 1.389 -11.627 1.00 95.69 127 TRP A O 1
ATOM 1020 N N . THR A 1 128 ? 2.872 3.341 -11.273 1.00 95.62 128 THR A N 1
ATOM 1021 C CA . THR A 1 128 ? 3.684 4.087 -12.236 1.00 95.62 128 THR A CA 1
ATOM 1022 C C . THR A 1 128 ? 4.251 5.345 -11.603 1.00 95.62 128 THR A C 1
ATOM 1024 O O . THR A 1 128 ? 3.584 6.038 -10.834 1.00 95.62 128 THR A O 1
ATOM 1027 N N . PHE A 1 129 ? 5.477 5.703 -11.994 1.00 94.19 129 PHE A N 1
ATOM 1028 C CA . PHE A 1 129 ? 6.116 6.931 -11.519 1.00 94.19 129 PHE A CA 1
ATOM 1029 C C . PHE A 1 129 ? 5.249 8.169 -11.802 1.00 94.19 129 PHE A C 1
ATOM 1031 O O . PHE A 1 129 ? 5.127 9.060 -10.965 1.00 94.19 129 PHE A O 1
ATOM 1038 N N . LYS A 1 130 ? 4.585 8.202 -12.966 1.00 93.88 130 LYS A N 1
ATOM 1039 C CA . LYS A 1 130 ? 3.667 9.282 -13.348 1.00 93.88 130 LYS A CA 1
ATOM 1040 C C . LYS A 1 130 ? 2.473 9.388 -12.393 1.00 93.88 130 LYS A C 1
ATOM 1042 O O . LYS A 1 130 ? 2.159 10.497 -11.965 1.00 93.88 130 LYS A O 1
ATOM 1047 N N . HIS A 1 131 ? 1.824 8.268 -12.067 1.00 93.44 131 HIS A N 1
ATOM 1048 C CA . HIS A 1 131 ? 0.692 8.246 -11.135 1.00 93.44 131 HIS A CA 1
ATOM 1049 C C . HIS A 1 131 ? 1.116 8.700 -9.739 1.00 93.44 131 HIS A C 1
ATOM 1051 O O . HIS A 1 131 ? 0.554 9.658 -9.212 1.00 93.44 131 HIS A O 1
ATOM 1057 N N . MET A 1 132 ? 2.181 8.105 -9.198 1.00 93.50 132 MET A N 1
ATOM 1058 C CA . MET A 1 132 ? 2.731 8.454 -7.883 1.00 93.50 132 MET A CA 1
ATOM 1059 C C . MET A 1 132 ? 3.062 9.951 -7.769 1.00 93.50 132 MET A C 1
ATOM 1061 O O . MET A 1 132 ? 2.742 10.601 -6.776 1.00 93.50 132 MET A O 1
ATOM 1065 N N . ARG A 1 133 ? 3.635 10.540 -8.823 1.00 90.44 133 ARG A N 1
ATOM 1066 C CA . ARG A 1 133 ? 3.891 11.986 -8.889 1.00 90.44 133 ARG A CA 1
ATOM 1067 C C . ARG A 1 133 ? 2.607 12.813 -8.886 1.00 90.44 133 ARG A C 1
ATOM 1069 O O . ARG A 1 133 ? 2.574 13.869 -8.263 1.00 90.44 133 ARG A O 1
ATOM 1076 N N . SER A 1 134 ? 1.567 12.355 -9.582 1.00 88.69 134 SER A N 1
ATOM 1077 C CA . SER A 1 134 ? 0.291 13.075 -9.673 1.00 88.69 134 SER A CA 1
ATOM 1078 C C . SER A 1 134 ? -0.469 13.136 -8.346 1.00 88.69 134 SER A C 1
ATOM 1080 O O . SER A 1 134 ? -1.159 14.118 -8.097 1.00 88.69 134 SER A O 1
ATOM 1082 N N . ILE A 1 135 ? -0.272 12.147 -7.468 1.00 88.31 135 ILE A N 1
ATOM 1083 C CA . ILE A 1 135 ? -0.866 12.098 -6.122 1.00 88.31 135 ILE A CA 1
ATOM 1084 C C . ILE A 1 135 ? 0.008 12.783 -5.053 1.00 88.31 135 ILE A C 1
ATOM 1086 O O . ILE A 1 135 ? -0.248 12.655 -3.861 1.00 88.31 135 ILE A O 1
ATOM 1090 N N . GLY A 1 136 ? 1.046 13.521 -5.467 1.00 83.69 136 GLY A N 1
ATOM 1091 C CA . GLY A 1 136 ? 1.873 14.337 -4.573 1.00 83.69 136 GLY A CA 1
ATOM 1092 C C . GLY A 1 136 ? 3.061 13.619 -3.925 1.00 83.69 136 GLY A C 1
ATOM 1093 O O . GLY A 1 136 ? 3.668 14.181 -3.018 1.00 83.69 136 GLY A O 1
ATOM 1094 N N . MET A 1 137 ? 3.423 12.413 -4.376 1.00 88.69 137 MET A N 1
ATOM 1095 C CA . MET A 1 137 ? 4.589 11.688 -3.855 1.00 88.69 137 MET A CA 1
ATOM 1096 C C . MET A 1 137 ? 5.910 12.343 -4.296 1.00 88.69 137 MET A C 1
ATOM 1098 O O . MET A 1 137 ? 6.065 12.775 -5.451 1.00 88.69 137 MET A O 1
ATOM 1102 N N . ASP A 1 138 ? 6.886 12.387 -3.385 1.00 89.75 138 ASP A N 1
ATOM 1103 C CA . ASP A 1 138 ? 8.243 12.837 -3.701 1.00 89.75 138 ASP A CA 1
ATOM 1104 C C . ASP A 1 138 ? 8.885 11.912 -4.761 1.00 89.75 138 ASP A C 1
ATOM 1106 O O . ASP A 1 138 ? 8.691 10.696 -4.700 1.00 89.75 138 ASP A O 1
ATOM 1110 N N . PRO A 1 139 ? 9.647 12.426 -5.751 1.00 91.44 139 PRO A N 1
ATOM 1111 C CA . PRO A 1 139 ? 10.291 11.585 -6.761 1.00 91.44 139 PRO A CA 1
ATOM 1112 C C . PRO A 1 139 ? 11.180 10.476 -6.187 1.00 91.44 139 PRO A C 1
ATOM 1114 O O . PRO A 1 139 ? 11.189 9.368 -6.717 1.00 91.44 139 PRO A O 1
ATOM 1117 N N . THR A 1 140 ? 11.928 10.758 -5.121 1.00 93.06 140 THR A N 1
ATOM 1118 C CA . THR A 1 140 ? 12.833 9.791 -4.487 1.00 93.06 140 THR A CA 1
ATOM 1119 C C . THR A 1 140 ? 12.034 8.715 -3.764 1.00 93.06 140 THR A C 1
ATOM 1121 O O . THR A 1 140 ? 12.336 7.527 -3.895 1.00 93.06 140 THR A O 1
ATOM 1124 N N . GLU A 1 141 ? 10.983 9.123 -3.050 1.00 90.62 141 GLU A N 1
ATOM 1125 C CA . GLU A 1 141 ? 10.034 8.212 -2.404 1.00 90.62 141 GLU A CA 1
ATOM 1126 C C . GLU A 1 141 ? 9.355 7.300 -3.438 1.00 90.62 141 GLU A C 1
ATOM 1128 O O . GLU A 1 141 ? 9.375 6.081 -3.284 1.00 90.62 141 GLU A O 1
ATOM 1133 N N . ALA A 1 142 ? 8.852 7.863 -4.541 1.00 92.94 142 ALA A N 1
ATOM 1134 C CA . ALA A 1 142 ? 8.197 7.117 -5.615 1.00 92.94 142 ALA A CA 1
ATOM 1135 C C . ALA A 1 142 ? 9.124 6.080 -6.261 1.00 92.94 142 ALA A C 1
ATOM 1137 O O . ALA A 1 142 ? 8.740 4.927 -6.442 1.00 92.94 142 ALA A O 1
ATOM 1138 N N . LEU A 1 143 ? 10.368 6.459 -6.573 1.00 94.06 143 LEU A N 1
ATOM 1139 C CA . LEU A 1 143 ? 11.348 5.522 -7.130 1.00 94.06 143 LEU A CA 1
ATOM 1140 C C . LEU A 1 143 ? 11.725 4.420 -6.136 1.00 94.06 143 LEU A C 1
ATOM 1142 O O . LEU A 1 143 ? 11.943 3.282 -6.544 1.00 94.06 143 LEU A O 1
ATOM 1146 N N . THR A 1 144 ? 11.810 4.745 -4.847 1.00 94.00 144 THR A N 1
ATOM 1147 C CA . THR A 1 144 ? 12.089 3.757 -3.796 1.00 94.00 144 THR A CA 1
ATOM 1148 C C . THR A 1 144 ? 10.947 2.753 -3.688 1.00 94.00 144 THR A C 1
ATOM 1150 O O . THR A 1 144 ? 11.190 1.548 -3.681 1.00 94.00 144 THR A O 1
ATOM 1153 N N . LEU A 1 145 ? 9.705 3.240 -3.680 1.00 93.56 145 LEU A N 1
ATOM 1154 C CA . LEU A 1 145 ? 8.518 2.402 -3.561 1.00 93.56 145 LEU A CA 1
ATOM 1155 C C . LEU A 1 145 ? 8.310 1.508 -4.794 1.00 93.56 145 LEU A C 1
ATOM 1157 O O . LEU A 1 145 ? 7.960 0.343 -4.636 1.00 93.56 145 LEU A O 1
ATOM 1161 N N . LEU A 1 146 ? 8.578 2.012 -6.007 1.00 95.31 146 LEU A N 1
ATOM 1162 C CA . LEU A 1 146 ? 8.546 1.201 -7.235 1.00 95.31 146 LEU A CA 1
ATOM 1163 C C . LEU A 1 146 ? 9.573 0.071 -7.195 1.00 95.31 146 LEU A C 1
ATOM 1165 O O . LEU A 1 146 ? 9.217 -1.079 -7.410 1.00 95.31 146 LEU A O 1
ATOM 1169 N N . LYS A 1 147 ? 10.828 0.375 -6.838 1.00 94.38 147 LYS A N 1
ATOM 1170 C CA . LYS A 1 147 ? 11.873 -0.653 -6.707 1.00 94.38 147 LYS A CA 1
ATOM 1171 C C . LYS A 1 147 ? 11.495 -1.728 -5.696 1.00 94.38 147 LYS A C 1
ATOM 1173 O O . LYS A 1 147 ? 11.790 -2.901 -5.901 1.00 94.38 147 LYS A O 1
ATOM 1178 N N . GLU A 1 148 ? 10.874 -1.331 -4.589 1.00 93.81 148 GLU A N 1
ATOM 1179 C CA . GLU A 1 148 ? 10.408 -2.280 -3.584 1.00 93.81 148 GLU A CA 1
ATOM 1180 C C . GLU A 1 148 ? 9.247 -3.138 -4.104 1.00 93.81 148 GLU A C 1
ATOM 1182 O O . GLU A 1 148 ? 9.245 -4.348 -3.884 1.00 93.81 148 GLU A O 1
ATOM 1187 N N . TYR A 1 149 ? 8.300 -2.541 -4.831 1.00 93.62 149 TYR A N 1
ATOM 1188 C CA . TYR A 1 149 ? 7.184 -3.256 -5.449 1.00 93.62 149 TYR A CA 1
ATOM 1189 C C . TYR A 1 149 ? 7.689 -4.299 -6.453 1.00 93.62 149 TYR A C 1
ATOM 1191 O O . TYR A 1 149 ? 7.341 -5.480 -6.351 1.00 93.62 149 TYR A O 1
ATOM 1199 N N . ASP A 1 150 ? 8.603 -3.893 -7.335 1.00 90.81 150 ASP A N 1
ATOM 1200 C CA . ASP A 1 150 ? 9.245 -4.768 -8.318 1.00 90.81 150 ASP A CA 1
ATOM 1201 C C . ASP A 1 150 ? 10.023 -5.903 -7.637 1.00 90.81 150 ASP A C 1
ATOM 1203 O O . ASP A 1 150 ? 9.994 -7.040 -8.098 1.00 90.81 150 ASP A O 1
ATOM 1207 N N . ALA A 1 151 ? 10.657 -5.643 -6.489 1.00 88.62 151 ALA A N 1
ATOM 1208 C CA . ALA A 1 151 ? 11.369 -6.660 -5.716 1.00 88.62 151 ALA A CA 1
ATOM 1209 C C . ALA A 1 151 ? 10.448 -7.638 -4.959 1.00 88.62 151 ALA A C 1
ATOM 1211 O O . ALA A 1 151 ? 10.913 -8.683 -4.502 1.00 88.62 151 ALA A O 1
ATOM 1212 N N . ILE A 1 152 ? 9.168 -7.308 -4.763 1.00 89.38 152 ILE A N 1
ATOM 1213 C CA . ILE A 1 152 ? 8.177 -8.180 -4.108 1.00 89.38 152 ILE A CA 1
ATOM 1214 C C . ILE A 1 152 ? 7.400 -9.007 -5.141 1.00 89.38 152 ILE A C 1
ATOM 1216 O O . ILE A 1 152 ? 6.997 -10.133 -4.838 1.00 89.38 152 ILE A O 1
ATOM 1220 N N . SER A 1 153 ? 7.213 -8.486 -6.356 1.00 82.56 153 SER A N 1
ATOM 1221 C CA . SER A 1 153 ? 6.429 -9.133 -7.415 1.00 82.56 153 SER A CA 1
ATOM 1222 C C . SER A 1 153 ? 6.862 -10.586 -7.717 1.00 82.56 153 SER A C 1
ATOM 1224 O O . SER A 1 153 ? 5.994 -11.466 -7.725 1.00 82.56 153 SER A O 1
ATOM 1226 N N . PRO A 1 154 ? 8.168 -10.927 -7.820 1.00 80.56 154 PRO A N 1
ATOM 1227 C CA . PRO A 1 154 ? 8.604 -12.313 -8.015 1.00 80.56 154 PRO A CA 1
ATOM 1228 C C . PRO A 1 154 ? 8.216 -13.250 -6.867 1.00 80.56 154 PRO A C 1
ATOM 1230 O O . PRO A 1 154 ? 7.882 -14.409 -7.103 1.00 80.56 154 PRO A O 1
ATOM 1233 N N . ASP A 1 155 ? 8.237 -12.776 -5.618 1.00 77.06 155 ASP A N 1
ATOM 1234 C CA . ASP A 1 155 ? 7.825 -13.575 -4.457 1.00 77.06 155 ASP A CA 1
ATOM 1235 C C . ASP A 1 155 ? 6.315 -13.835 -4.472 1.00 77.06 155 ASP A C 1
ATOM 1237 O O . ASP A 1 155 ? 5.879 -14.933 -4.121 1.00 77.06 155 ASP A O 1
ATOM 1241 N N . ARG A 1 156 ? 5.523 -1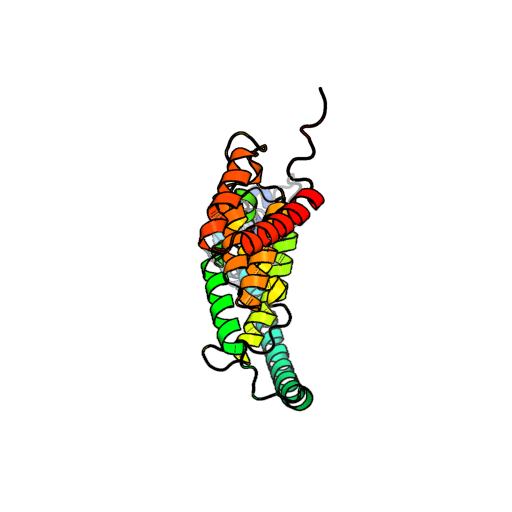2.851 -4.919 1.00 83.81 156 ARG A N 1
ATOM 1242 C CA . ARG A 1 156 ? 4.072 -12.991 -5.107 1.00 83.81 156 ARG A CA 1
ATOM 1243 C C . ARG A 1 156 ? 3.752 -14.017 -6.193 1.00 83.81 156 ARG A C 1
ATOM 1245 O O . ARG A 1 156 ? 2.963 -14.927 -5.949 1.00 83.81 156 ARG A O 1
ATOM 1252 N N . ILE A 1 157 ? 4.393 -13.903 -7.359 1.00 81.00 157 ILE A N 1
ATOM 1253 C CA . ILE A 1 157 ? 4.213 -14.830 -8.488 1.00 81.00 157 ILE A CA 1
ATOM 1254 C C . ILE A 1 157 ? 4.606 -16.249 -8.072 1.00 81.00 157 ILE A C 1
ATOM 1256 O O . ILE A 1 157 ? 3.829 -17.184 -8.260 1.00 81.00 157 ILE A O 1
ATOM 1260 N N . ARG A 1 158 ? 5.773 -16.410 -7.432 1.00 74.50 158 ARG A N 1
ATOM 1261 C CA . ARG A 1 158 ? 6.220 -17.703 -6.902 1.00 74.50 158 ARG A CA 1
ATOM 1262 C C . ARG A 1 158 ? 5.192 -18.287 -5.939 1.00 74.50 158 ARG A C 1
ATOM 1264 O O . ARG A 1 158 ? 4.746 -19.408 -6.153 1.00 74.50 158 ARG A O 1
ATOM 1271 N N . ALA A 1 159 ? 4.760 -17.530 -4.930 1.00 75.88 159 ALA A N 1
ATOM 1272 C CA . ALA A 1 159 ? 3.782 -17.993 -3.943 1.00 75.88 159 ALA A CA 1
ATOM 1273 C C . ALA A 1 159 ? 2.448 -18.454 -4.559 1.00 75.88 159 ALA A C 1
ATOM 1275 O O . ALA A 1 159 ? 1.784 -19.330 -3.997 1.00 75.88 159 ALA A O 1
ATOM 1276 N N . GLN A 1 160 ? 2.059 -17.876 -5.698 1.00 77.62 160 GLN A N 1
ATOM 1277 C CA . GLN A 1 160 ? 0.869 -18.269 -6.449 1.00 77.62 160 GLN A CA 1
ATOM 1278 C C . GLN A 1 160 ? 1.103 -19.542 -7.271 1.00 77.62 160 GLN A C 1
ATOM 1280 O O . GLN A 1 160 ? 0.243 -20.415 -7.257 1.00 77.62 160 GLN A O 1
ATOM 1285 N N . ILE A 1 161 ? 2.264 -19.685 -7.924 1.00 74.00 161 ILE A N 1
ATOM 1286 C CA . ILE A 1 161 ? 2.654 -20.907 -8.658 1.00 74.00 161 ILE A CA 1
ATOM 1287 C C . ILE A 1 161 ? 2.781 -22.109 -7.708 1.00 74.00 161 ILE A C 1
ATOM 1289 O O . ILE A 1 161 ? 2.363 -23.212 -8.046 1.00 74.00 161 ILE A O 1
ATOM 1293 N N . TYR A 1 162 ? 3.335 -21.897 -6.510 1.00 64.81 162 TYR A N 1
ATOM 1294 C CA . TYR A 1 162 ? 3.397 -22.914 -5.453 1.00 64.81 162 TYR A CA 1
ATOM 1295 C C . TYR A 1 162 ? 2.020 -23.269 -4.877 1.00 64.81 162 TYR A C 1
ATOM 1297 O O . TYR A 1 162 ? 1.842 -24.339 -4.291 1.00 64.81 162 TYR A O 1
ATOM 1305 N N . GLY A 1 163 ? 1.054 -22.359 -4.986 1.00 60.28 163 GLY A N 1
ATOM 1306 C CA . GLY A 1 163 ? -0.328 -22.625 -4.627 1.00 60.28 163 GLY A CA 1
ATOM 1307 C C . GLY A 1 163 ? -1.034 -23.478 -5.681 1.00 60.28 163 GLY A C 1
ATOM 1308 O O . GLY A 1 163 ? -0.711 -23.456 -6.862 1.00 60.28 163 GLY A O 1
ATOM 1309 N N . THR A 1 164 ? -2.060 -24.223 -5.267 1.00 65.94 164 THR A N 1
ATOM 1310 C CA . THR A 1 164 ? -3.099 -24.661 -6.215 1.00 65.94 164 THR A CA 1
ATOM 1311 C C . THR A 1 164 ? -3.953 -23.455 -6.623 1.00 65.94 164 THR A C 1
ATOM 1313 O O . THR A 1 164 ? -3.873 -22.412 -5.973 1.00 65.94 164 THR A O 1
ATOM 1316 N N . GLU A 1 165 ? -4.844 -23.604 -7.610 1.00 67.25 165 GLU A N 1
ATOM 1317 C CA . GLU A 1 165 ? -5.846 -22.577 -7.939 1.00 67.25 165 GLU A CA 1
ATOM 1318 C C . GLU A 1 165 ? -6.467 -21.977 -6.661 1.00 67.25 165 GLU A C 1
ATOM 1320 O O . GLU A 1 165 ? -7.000 -22.694 -5.804 1.00 67.25 165 GLU A O 1
ATOM 1325 N N . ASN A 1 166 ? -6.354 -20.654 -6.520 1.00 72.44 166 ASN A N 1
ATOM 1326 C CA . ASN A 1 166 ? -6.845 -19.862 -5.386 1.00 72.44 166 ASN A CA 1
ATOM 1327 C C . ASN A 1 166 ? -6.134 -20.089 -4.036 1.00 72.44 166 ASN A C 1
ATOM 1329 O O . ASN A 1 166 ? -6.754 -19.980 -2.970 1.00 72.44 166 ASN A O 1
ATOM 1333 N N . ARG A 1 167 ? -4.839 -20.418 -4.048 1.00 76.75 167 ARG A N 1
ATOM 1334 C CA . ARG A 1 167 ? -3.989 -20.458 -2.850 1.00 76.75 167 ARG A CA 1
ATOM 1335 C C . ARG A 1 167 ? -2.718 -19.647 -3.052 1.00 76.75 167 ARG A C 1
ATOM 1337 O O . ARG A 1 167 ? -2.148 -19.635 -4.132 1.00 76.75 167 ARG A O 1
ATOM 1344 N N . LEU A 1 168 ? -2.256 -19.023 -1.973 1.00 81.12 168 LEU A N 1
ATOM 1345 C CA . LEU A 1 168 ? -1.000 -18.283 -1.948 1.00 81.12 168 LEU A CA 1
ATOM 1346 C C . LEU A 1 168 ? -0.122 -18.835 -0.824 1.00 81.12 168 LEU A C 1
ATOM 1348 O O . LEU A 1 168 ? -0.340 -18.498 0.341 1.00 81.12 168 LEU A O 1
ATOM 1352 N N . VAL A 1 169 ? 0.830 -19.713 -1.146 1.00 75.94 169 VAL A N 1
ATOM 1353 C CA . VAL A 1 169 ? 1.643 -20.455 -0.161 1.00 75.94 169 VAL A CA 1
ATOM 1354 C C . VAL A 1 169 ? 2.981 -19.745 0.064 1.00 75.94 169 VAL A C 1
ATOM 1356 O O . VAL A 1 169 ? 3.615 -19.300 -0.883 1.00 75.94 169 VAL A O 1
ATOM 1359 N N . ASN A 1 170 ? 3.428 -19.637 1.321 1.00 70.19 170 ASN A N 1
ATOM 1360 C CA . ASN A 1 170 ? 4.752 -19.110 1.689 1.00 70.19 170 ASN A CA 1
ATOM 1361 C C . ASN A 1 170 ? 5.112 -17.711 1.145 1.00 70.19 170 ASN A C 1
ATOM 1363 O O . ASN A 1 170 ? 6.283 -17.416 0.895 1.00 70.19 170 ASN A O 1
ATOM 1367 N N . PHE A 1 171 ? 4.141 -16.799 1.030 1.00 82.31 171 PHE A N 1
ATOM 1368 C CA . PHE A 1 171 ? 4.433 -15.416 0.644 1.00 82.31 171 PHE A CA 1
ATOM 1369 C C . PHE A 1 171 ? 5.064 -14.625 1.805 1.00 82.31 171 PHE A C 1
ATOM 1371 O O . PHE A 1 171 ? 4.386 -13.934 2.564 1.00 82.31 171 PHE A O 1
ATOM 1378 N N . ARG A 1 172 ? 6.391 -14.718 1.950 1.00 79.56 172 ARG A N 1
ATOM 1379 C CA . ARG A 1 172 ? 7.152 -14.133 3.074 1.00 79.56 172 ARG A CA 1
ATOM 1380 C C . ARG A 1 172 ? 6.929 -12.631 3.256 1.00 79.56 172 ARG A C 1
ATOM 1382 O O . ARG A 1 172 ? 6.862 -12.147 4.381 1.00 79.56 172 ARG A O 1
ATOM 1389 N N . ARG A 1 173 ? 6.800 -11.893 2.151 1.00 84.62 173 ARG A N 1
ATOM 1390 C CA . ARG A 1 173 ? 6.614 -10.433 2.148 1.00 84.62 173 ARG A CA 1
ATOM 1391 C C . ARG A 1 173 ? 5.146 -10.005 2.104 1.00 84.62 173 ARG A C 1
ATOM 1393 O O . ARG A 1 173 ? 4.873 -8.829 1.887 1.00 84.62 173 ARG A O 1
ATOM 1400 N N . PHE A 1 174 ? 4.204 -10.913 2.377 1.00 89.25 174 PHE A N 1
ATOM 1401 C CA . PHE A 1 174 ? 2.766 -10.646 2.281 1.00 89.25 174 PHE A CA 1
ATOM 1402 C C . PHE A 1 174 ? 2.309 -9.419 3.077 1.00 89.25 174 PHE A C 1
ATOM 1404 O O . PHE A 1 174 ? 1.622 -8.558 2.539 1.00 89.25 174 PHE A O 1
ATOM 1411 N N . ARG A 1 175 ? 2.749 -9.273 4.335 1.00 91.62 175 ARG A N 1
ATOM 1412 C CA . ARG A 1 175 ? 2.400 -8.101 5.159 1.00 91.62 175 ARG A CA 1
ATOM 1413 C C . ARG A 1 175 ? 2.829 -6.788 4.494 1.00 91.62 175 ARG A C 1
ATOM 1415 O O . ARG A 1 175 ? 2.055 -5.835 4.459 1.00 91.62 175 ARG A O 1
ATOM 1422 N N . ARG A 1 176 ? 4.057 -6.745 3.962 1.00 93.62 176 ARG A N 1
ATOM 1423 C CA . ARG A 1 176 ? 4.602 -5.556 3.295 1.00 93.62 176 ARG A CA 1
ATOM 1424 C C . ARG A 1 176 ? 3.895 -5.290 1.970 1.00 93.62 176 ARG A C 1
ATOM 1426 O O . ARG A 1 176 ? 3.557 -4.145 1.701 1.00 93.62 176 ARG A O 1
ATOM 1433 N N . PHE A 1 177 ? 3.602 -6.341 1.208 1.00 94.69 177 PHE A N 1
ATOM 1434 C CA . PHE A 1 177 ? 2.805 -6.263 -0.013 1.00 94.69 177 PHE A CA 1
ATOM 1435 C C . PHE A 1 177 ? 1.443 -5.602 0.241 1.00 94.69 177 PHE A C 1
ATOM 1437 O O . PHE A 1 177 ? 1.106 -4.632 -0.436 1.00 94.69 177 PHE A O 1
ATOM 1444 N N . LEU A 1 178 ? 0.696 -6.063 1.253 1.00 96.25 178 LEU A N 1
ATOM 1445 C CA . LEU A 1 178 ? -0.594 -5.465 1.615 1.00 96.25 178 LEU A CA 1
ATOM 1446 C C . LEU A 1 178 ? -0.448 -4.007 2.044 1.00 96.25 178 LEU A C 1
ATOM 1448 O O . LEU A 1 178 ? -1.195 -3.151 1.579 1.00 96.25 178 LEU A O 1
ATOM 1452 N N . PHE A 1 179 ? 0.537 -3.720 2.900 1.00 96.00 179 PHE A N 1
ATOM 1453 C CA . PHE A 1 179 ? 0.807 -2.362 3.360 1.00 96.00 179 PHE A CA 1
ATOM 1454 C C . PHE A 1 179 ? 1.026 -1.409 2.181 1.00 96.00 179 PHE A C 1
ATOM 1456 O O . PHE A 1 179 ? 0.419 -0.346 2.127 1.00 96.00 179 PHE A O 1
ATOM 1463 N N . MET A 1 180 ? 1.851 -1.813 1.214 1.00 95.94 180 MET A N 1
ATOM 1464 C CA . MET A 1 180 ? 2.161 -1.023 0.025 1.00 95.94 180 MET A CA 1
ATOM 1465 C C . MET A 1 180 ? 0.927 -0.774 -0.855 1.00 95.94 180 MET A C 1
ATOM 1467 O O . MET A 1 180 ? 0.735 0.349 -1.320 1.00 95.94 180 MET A O 1
ATOM 1471 N N . HIS A 1 181 ? 0.055 -1.772 -1.036 1.00 97.38 181 HIS A N 1
ATOM 1472 C CA . HIS A 1 181 ? -1.197 -1.603 -1.786 1.00 97.38 181 HIS A CA 1
ATOM 1473 C C . HIS A 1 181 ? -2.169 -0.662 -1.081 1.00 97.38 181 HIS A C 1
ATOM 1475 O O . HIS A 1 181 ? -2.716 0.238 -1.714 1.00 97.38 181 HIS A O 1
ATOM 1481 N N . TYR A 1 182 ? -2.345 -0.797 0.234 1.00 97.25 182 TYR A N 1
ATOM 1482 C CA . TYR A 1 182 ? -3.205 0.118 0.987 1.00 97.25 182 TYR A CA 1
ATOM 1483 C C . TYR A 1 182 ? -2.637 1.535 1.034 1.00 97.25 182 TYR A C 1
ATOM 1485 O O . TYR A 1 182 ? -3.388 2.493 0.871 1.00 97.25 182 TYR A O 1
ATOM 1493 N N . GLN A 1 183 ? -1.316 1.683 1.146 1.00 95.12 183 GLN A N 1
ATOM 1494 C CA . GLN A 1 183 ? -0.652 2.980 1.070 1.00 95.12 183 GLN A CA 1
ATOM 1495 C C . GLN A 1 183 ? -0.884 3.641 -0.294 1.00 95.12 183 GLN A C 1
ATOM 1497 O O . GLN A 1 183 ? -1.235 4.822 -0.349 1.00 95.12 183 GLN A O 1
ATOM 1502 N N . MET A 1 184 ? -0.729 2.887 -1.387 1.00 96.12 184 MET A N 1
ATOM 1503 C CA . MET A 1 184 ? -0.996 3.371 -2.742 1.00 96.12 184 MET A CA 1
ATOM 1504 C C . MET A 1 184 ? -2.460 3.781 -2.913 1.00 96.12 184 MET A C 1
ATOM 1506 O O . MET A 1 184 ? -2.750 4.876 -3.399 1.00 96.12 184 MET A O 1
ATOM 1510 N N . HIS A 1 185 ? -3.380 2.926 -2.464 1.00 96.25 185 HIS A N 1
ATOM 1511 C CA . HIS A 1 185 ? -4.812 3.178 -2.515 1.00 96.25 185 HIS A CA 1
ATOM 1512 C C . HIS A 1 185 ? -5.185 4.455 -1.756 1.00 96.25 185 HIS A C 1
ATOM 1514 O O . HIS A 1 185 ? -5.785 5.360 -2.329 1.00 96.25 185 HIS A O 1
ATOM 1520 N N . TYR A 1 186 ? -4.785 4.577 -0.490 1.00 94.75 186 TYR A N 1
ATOM 1521 C CA . TYR A 1 186 ? -5.130 5.730 0.336 1.00 94.75 186 TYR A CA 1
ATOM 1522 C C . TYR A 1 186 ? -4.564 7.037 -0.207 1.00 94.75 186 TYR A C 1
ATOM 1524 O O . TYR A 1 186 ? -5.290 8.025 -0.267 1.00 94.75 186 TYR A O 1
ATOM 1532 N N . ARG A 1 187 ? -3.312 7.050 -0.673 1.00 91.75 187 ARG A N 1
ATOM 1533 C CA . ARG A 1 187 ? -2.738 8.249 -1.305 1.00 91.75 187 ARG A CA 1
ATOM 1534 C C . ARG A 1 187 ? -3.431 8.613 -2.617 1.00 91.75 187 ARG A C 1
ATOM 1536 O O . ARG A 1 187 ? -3.467 9.781 -2.983 1.00 91.75 187 ARG A O 1
ATOM 1543 N N . THR A 1 188 ? -3.989 7.626 -3.313 1.00 92.19 188 THR A N 1
ATOM 1544 C CA . THR A 1 188 ? -4.731 7.842 -4.558 1.00 92.19 188 THR A CA 1
ATOM 1545 C C . THR A 1 188 ? -6.145 8.362 -4.310 1.00 92.19 188 THR A C 1
ATOM 1547 O O . THR A 1 188 ? -6.589 9.266 -5.012 1.00 92.19 188 THR A O 1
ATOM 1550 N N . VAL A 1 189 ? -6.855 7.802 -3.328 1.00 91.62 189 VAL A N 1
ATOM 1551 C CA . VAL A 1 189 ? -8.246 8.167 -3.007 1.00 91.62 189 VAL A CA 1
ATOM 1552 C C . VAL A 1 189 ? -8.331 9.482 -2.238 1.00 91.62 189 VAL A C 1
ATOM 1554 O O . VAL A 1 189 ? -9.287 10.234 -2.423 1.00 91.62 189 VAL A O 1
ATOM 1557 N N . TYR A 1 190 ? -7.323 9.781 -1.421 1.00 87.50 190 TYR A N 1
ATOM 1558 C CA . TYR A 1 190 ? -7.240 10.997 -0.615 1.00 87.50 190 TYR A CA 1
ATOM 1559 C C . TYR A 1 190 ? -6.033 11.844 -1.053 1.00 87.50 190 TYR A C 1
ATOM 1561 O O . TYR A 1 190 ? -5.084 12.013 -0.281 1.00 87.50 190 TYR A O 1
ATOM 1569 N N . PRO A 1 191 ? -6.021 12.340 -2.310 1.00 78.56 191 PRO A N 1
ATOM 1570 C CA . PRO A 1 191 ? -4.922 13.143 -2.819 1.00 78.56 191 PRO A CA 1
ATOM 1571 C C . PRO A 1 191 ? -4.924 14.536 -2.167 1.00 78.56 191 PRO A C 1
ATOM 1573 O O . PRO A 1 191 ? -5.949 14.982 -1.645 1.00 78.56 191 PRO A O 1
ATOM 1576 N N . PRO A 1 192 ? -3.807 15.275 -2.238 1.00 69.62 192 PRO A N 1
ATOM 1577 C CA . PRO A 1 192 ? -3.772 16.665 -1.793 1.00 69.62 192 PRO A CA 1
ATOM 1578 C C . PRO A 1 192 ? -4.827 17.518 -2.517 1.00 69.62 192 PRO A C 1
ATOM 1580 O O . PRO A 1 192 ? -4.909 17.507 -3.747 1.00 69.62 192 PRO A O 1
ATOM 1583 N N . ALA A 1 193 ? -5.600 18.305 -1.763 1.00 58.38 193 ALA A N 1
ATOM 1584 C CA . ALA A 1 193 ? -6.544 19.268 -2.326 1.00 58.38 193 ALA A CA 1
ATOM 1585 C C . ALA A 1 193 ? -5.806 20.528 -2.839 1.00 58.38 193 ALA A C 1
ATOM 1587 O O . ALA A 1 193 ? -5.104 21.188 -2.067 1.00 58.38 193 ALA A O 1
ATOM 1588 N N . PRO A 1 194 ? -5.956 20.930 -4.116 1.00 56.66 194 PRO A N 1
ATOM 1589 C CA . PRO A 1 194 ? -5.445 22.219 -4.585 1.00 56.66 194 PRO A CA 1
ATOM 1590 C C . PRO A 1 194 ? -6.220 23.382 -3.935 1.00 56.66 194 PRO A C 1
ATOM 1592 O O . PRO A 1 194 ? -7.437 23.263 -3.786 1.00 56.66 194 PRO A O 1
ATOM 1595 N N . PRO A 1 195 ? -5.603 24.541 -3.619 1.00 52.97 195 PRO A N 1
ATOM 1596 C CA . PRO A 1 195 ? -4.198 24.929 -3.797 1.00 52.97 195 PRO A CA 1
ATOM 1597 C C . PRO A 1 195 ? -3.319 24.756 -2.538 1.00 52.97 195 PRO A C 1
ATOM 1599 O O . PRO A 1 195 ? -2.179 25.219 -2.534 1.00 52.97 195 PRO A O 1
ATOM 1602 N N . ALA A 1 196 ? -3.824 24.143 -1.463 1.00 50.88 196 ALA A N 1
ATOM 1603 C CA . ALA A 1 196 ? -3.182 24.178 -0.152 1.00 50.88 196 ALA A CA 1
ATOM 1604 C C . ALA A 1 196 ? -2.625 22.806 0.265 1.00 50.88 196 ALA A C 1
ATOM 1606 O O . ALA A 1 196 ? -3.358 21.863 0.547 1.00 50.88 196 ALA A O 1
ATOM 1607 N N . VAL A 1 197 ? -1.294 22.735 0.387 1.00 54.00 197 VAL A N 1
ATOM 1608 C CA . VAL A 1 197 ? -0.518 21.584 0.903 1.00 54.00 197 VAL A CA 1
ATOM 1609 C C . VAL A 1 197 ? -0.923 21.199 2.343 1.00 54.00 197 VAL A C 1
ATOM 1611 O O . VAL A 1 197 ? -0.576 20.128 2.828 1.00 54.00 197 VAL A O 1
ATOM 1614 N N . THR A 1 198 ? -1.696 22.047 3.026 1.00 53.84 198 THR A N 1
ATOM 1615 C CA . THR A 1 198 ? -2.116 21.906 4.428 1.00 53.84 198 THR A CA 1
ATOM 1616 C C . THR A 1 198 ? -3.195 20.853 4.684 1.00 53.84 198 THR A C 1
ATOM 1618 O O . THR A 1 198 ? -3.457 20.563 5.844 1.00 53.84 198 THR A O 1
ATOM 1621 N N . HIS A 1 199 ? -3.804 20.265 3.648 1.00 63.72 199 HIS A N 1
ATOM 1622 C CA . HIS A 1 199 ? -4.818 19.204 3.795 1.00 63.72 199 HIS A CA 1
ATOM 1623 C C . HIS A 1 199 ? -4.288 17.798 3.477 1.00 63.72 199 HIS A C 1
ATOM 1625 O O . HIS A 1 199 ? -5.063 16.847 3.393 1.00 63.72 199 HIS A O 1
ATOM 1631 N N . LEU A 1 200 ? -2.973 17.641 3.283 1.00 76.94 200 LEU A N 1
ATOM 1632 C CA . LEU A 1 200 ? -2.386 16.325 3.055 1.00 76.94 200 LEU A CA 1
ATOM 1633 C C . LEU A 1 200 ? -2.471 15.489 4.337 1.00 76.94 200 LEU A C 1
ATOM 1635 O O . LEU A 1 200 ? -2.071 15.953 5.405 1.00 76.94 200 LEU A O 1
ATOM 1639 N N . ALA A 1 201 ? -2.924 14.240 4.210 1.00 83.12 201 ALA A N 1
ATOM 1640 C CA . ALA A 1 201 ? -2.813 13.272 5.289 1.00 83.12 201 ALA A CA 1
ATOM 1641 C C . ALA A 1 201 ? -1.341 13.160 5.726 1.00 83.12 201 ALA A C 1
ATOM 1643 O O . ALA A 1 201 ? -0.485 12.837 4.891 1.00 83.12 201 ALA A O 1
ATOM 1644 N N . PRO A 1 202 ? -1.017 13.411 7.006 1.00 85.69 202 PRO A N 1
ATOM 1645 C CA . PRO A 1 202 ? 0.335 13.222 7.499 1.00 85.69 202 PRO A CA 1
ATOM 1646 C C . PRO A 1 202 ? 0.802 11.779 7.251 1.00 85.69 202 PRO A C 1
ATOM 1648 O O . PRO A 1 202 ? -0.001 10.854 7.424 1.00 85.69 202 PRO A O 1
ATOM 1651 N N . PRO A 1 203 ? 2.083 11.547 6.900 1.00 84.06 203 PRO A N 1
ATOM 1652 C CA . PRO A 1 203 ? 2.590 10.205 6.612 1.00 84.06 203 PRO A CA 1
ATOM 1653 C C . PRO A 1 203 ? 2.256 9.183 7.702 1.00 84.06 203 PRO A C 1
ATOM 1655 O O . PRO A 1 203 ? 1.756 8.108 7.384 1.00 84.06 203 PRO A O 1
ATOM 1658 N N . PHE A 1 204 ? 2.407 9.555 8.977 1.00 86.00 204 PHE A N 1
ATOM 1659 C CA . PHE A 1 204 ? 2.115 8.661 10.099 1.00 86.00 204 PHE A CA 1
ATOM 1660 C C . PHE A 1 204 ? 0.631 8.248 10.172 1.00 86.00 204 PHE A C 1
ATOM 1662 O O . PHE A 1 204 ? 0.332 7.136 10.599 1.00 86.00 204 PHE A O 1
ATOM 1669 N N . VAL A 1 205 ? -0.314 9.097 9.736 1.00 90.31 205 VAL A N 1
ATOM 1670 C CA . VAL A 1 205 ? -1.746 8.742 9.711 1.00 90.31 205 VAL A CA 1
ATOM 1671 C C . VAL A 1 205 ? -1.999 7.674 8.657 1.00 90.31 205 VAL A C 1
ATOM 1673 O O . VAL A 1 205 ? -2.692 6.695 8.930 1.00 90.31 205 VAL A O 1
ATOM 1676 N N . ILE A 1 206 ? -1.407 7.842 7.471 1.00 91.44 206 ILE A N 1
ATOM 1677 C CA . ILE A 1 206 ? -1.489 6.855 6.390 1.00 91.44 206 ILE A CA 1
ATOM 1678 C C . ILE A 1 206 ? -0.855 5.540 6.851 1.00 91.44 206 ILE A C 1
ATOM 1680 O O . ILE A 1 206 ? -1.443 4.479 6.653 1.00 91.44 206 ILE A O 1
ATOM 1684 N N . GLU A 1 207 ? 0.318 5.603 7.484 1.00 91.06 207 GLU A N 1
ATOM 1685 C CA . GLU A 1 207 ? 1.022 4.431 8.006 1.00 91.06 207 GLU A CA 1
ATOM 1686 C C . GLU A 1 207 ? 0.188 3.692 9.055 1.00 91.06 207 GLU A C 1
ATOM 1688 O O . GLU A 1 207 ? 0.000 2.483 8.927 1.00 91.06 207 GLU A O 1
ATOM 1693 N N . LEU A 1 208 ? -0.385 4.402 10.032 1.00 90.75 208 LEU A N 1
ATOM 1694 C CA . LEU A 1 208 ? -1.247 3.811 11.055 1.00 90.75 208 LEU A CA 1
ATOM 1695 C C . LEU A 1 208 ? -2.515 3.198 10.443 1.00 90.75 208 LEU A C 1
ATOM 1697 O O . LEU A 1 208 ? -2.870 2.067 10.773 1.00 90.75 208 LEU A O 1
ATOM 1701 N N . ALA A 1 209 ? -3.170 3.890 9.505 1.00 94.81 209 ALA A N 1
ATOM 1702 C CA . ALA A 1 209 ? -4.341 3.366 8.803 1.00 94.81 209 ALA A CA 1
ATOM 1703 C C . ALA A 1 209 ? -4.016 2.093 8.001 1.00 94.81 209 ALA A C 1
ATOM 1705 O O . ALA A 1 209 ? -4.794 1.134 8.013 1.00 94.81 209 ALA A O 1
ATOM 1706 N N . CYS A 1 210 ? -2.859 2.058 7.331 1.00 95.62 210 CYS A N 1
ATOM 1707 C CA . CYS A 1 210 ? -2.376 0.870 6.630 1.00 95.62 210 CYS A CA 1
ATOM 1708 C C . CYS A 1 210 ? -2.088 -0.264 7.612 1.00 95.62 210 CYS A C 1
ATOM 1710 O O . CYS A 1 210 ? -2.538 -1.384 7.389 1.00 95.62 210 CYS A O 1
ATOM 1712 N N . ASP A 1 211 ? -1.386 0.005 8.713 1.00 93.69 211 ASP A N 1
ATOM 1713 C CA . ASP A 1 211 ? -0.990 -1.030 9.665 1.00 93.69 211 ASP A CA 1
ATOM 1714 C C . ASP A 1 211 ? -2.209 -1.633 10.387 1.00 93.69 211 ASP A C 1
ATOM 1716 O O . ASP A 1 211 ? -2.291 -2.854 10.537 1.00 93.69 211 ASP A O 1
ATOM 1720 N N . LEU A 1 212 ? -3.209 -0.812 10.736 1.00 91.62 212 LEU A N 1
ATOM 1721 C CA . LEU A 1 212 ? -4.503 -1.277 11.250 1.00 91.62 212 LEU A CA 1
ATOM 1722 C C . LEU A 1 212 ? -5.228 -2.164 10.237 1.00 91.62 212 LEU A C 1
ATOM 1724 O O . LEU A 1 212 ? -5.685 -3.249 10.598 1.00 91.62 212 LEU A O 1
ATOM 1728 N N . ARG A 1 213 ? -5.312 -1.741 8.970 1.00 97.06 213 ARG A N 1
ATOM 1729 C CA . ARG A 1 213 ? -5.972 -2.530 7.926 1.00 97.06 213 ARG A CA 1
ATOM 1730 C C . ARG A 1 213 ? -5.255 -3.857 7.692 1.00 97.06 213 ARG A C 1
ATOM 1732 O O . ARG A 1 213 ? -5.898 -4.899 7.717 1.00 97.06 213 ARG A O 1
ATOM 1739 N N . VAL A 1 214 ? -3.930 -3.845 7.541 1.00 93.69 214 VAL A N 1
ATOM 1740 C CA . VAL A 1 214 ? -3.120 -5.059 7.350 1.00 93.69 214 VAL A CA 1
ATOM 1741 C C . VAL A 1 214 ? -3.298 -6.041 8.507 1.00 93.69 214 VAL A C 1
ATOM 1743 O O . VAL A 1 214 ? -3.542 -7.221 8.262 1.00 93.69 214 VAL A O 1
ATOM 1746 N N . ARG A 1 215 ? -3.211 -5.574 9.761 1.00 88.69 215 ARG A N 1
ATOM 1747 C CA . ARG A 1 215 ? -3.453 -6.428 10.937 1.00 88.69 215 ARG A CA 1
ATOM 1748 C C . ARG A 1 215 ? -4.884 -6.954 10.954 1.00 88.69 215 ARG A C 1
ATOM 1750 O O . ARG A 1 215 ? -5.088 -8.139 11.170 1.00 88.69 215 ARG A O 1
ATOM 1757 N N . GLY A 1 216 ? -5.865 -6.103 10.662 1.00 89.31 216 GLY A N 1
ATOM 1758 C CA . GLY A 1 216 ? -7.271 -6.491 10.594 1.00 89.31 216 GLY A CA 1
ATOM 1759 C C . GLY A 1 216 ? -7.556 -7.592 9.573 1.00 89.31 216 GLY A C 1
ATOM 1760 O O . GLY A 1 216 ? -8.317 -8.507 9.873 1.00 89.31 216 GLY A O 1
ATOM 1761 N N . GLU A 1 217 ? -6.917 -7.549 8.405 1.00 91.88 217 GLU A N 1
ATOM 1762 C CA . GLU A 1 217 ? -7.052 -8.594 7.385 1.00 91.88 217 GLU A CA 1
ATOM 1763 C C . GLU A 1 217 ? -6.341 -9.895 7.788 1.00 91.88 217 GLU A C 1
ATOM 1765 O O . GLU A 1 217 ? -6.911 -10.979 7.669 1.00 91.88 217 GLU A O 1
ATOM 1770 N N . ILE A 1 218 ? -5.110 -9.806 8.309 1.00 88.31 218 ILE A N 1
ATOM 1771 C CA . ILE A 1 218 ? -4.324 -10.986 8.707 1.00 88.31 218 ILE A CA 1
ATOM 1772 C C . ILE A 1 218 ? -4.958 -11.694 9.912 1.00 88.31 218 ILE A C 1
ATOM 1774 O O . ILE A 1 218 ? -5.144 -12.910 9.885 1.00 88.31 218 ILE A O 1
ATOM 1778 N N . ASP A 1 219 ? -5.344 -10.934 10.935 1.00 86.50 219 ASP A N 1
ATOM 1779 C CA . ASP A 1 219 ? -5.901 -11.453 12.188 1.00 86.50 219 ASP A CA 1
ATOM 1780 C C . ASP A 1 219 ? -7.423 -11.664 12.111 1.00 86.50 219 ASP A C 1
ATOM 1782 O O . ASP A 1 219 ? -8.052 -12.090 13.082 1.00 86.50 219 ASP A O 1
ATOM 1786 N N . SER A 1 220 ? -8.040 -11.364 10.961 1.00 86.06 220 SER A N 1
ATOM 1787 C CA . SER A 1 220 ? -9.495 -11.385 10.762 1.00 86.06 220 SER A CA 1
ATOM 1788 C C . SER A 1 220 ? -10.276 -10.482 11.743 1.00 86.06 220 SER A C 1
ATOM 1790 O O . SER A 1 220 ? -11.448 -10.737 12.039 1.00 86.06 220 SER A O 1
ATOM 1792 N N . ASP A 1 221 ? -9.665 -9.395 12.238 1.00 86.50 221 ASP A N 1
ATOM 1793 C CA . ASP A 1 221 ? -10.338 -8.371 13.047 1.00 86.50 221 ASP A CA 1
ATOM 1794 C C . ASP A 1 221 ? -10.892 -7.241 12.169 1.00 86.50 221 ASP A C 1
ATOM 1796 O O . ASP A 1 221 ? -10.261 -6.206 11.924 1.00 86.50 221 ASP A O 1
ATOM 1800 N N . ARG A 1 222 ? -12.154 -7.408 11.762 1.00 89.75 222 ARG A N 1
ATOM 1801 C CA . ARG A 1 222 ? -12.899 -6.417 10.972 1.00 89.75 222 ARG A CA 1
ATOM 1802 C C . ARG A 1 222 ? -12.949 -5.029 11.625 1.00 89.75 222 ARG A C 1
ATOM 1804 O O . ARG A 1 222 ? -13.128 -4.037 10.922 1.00 89.75 222 ARG A O 1
ATOM 1811 N N . HIS A 1 223 ? -12.819 -4.922 12.948 1.00 89.69 223 HIS A N 1
ATOM 1812 C CA . HIS A 1 223 ? -12.834 -3.621 13.615 1.00 89.69 223 HIS A CA 1
ATOM 1813 C C . HIS A 1 223 ? -11.593 -2.789 13.294 1.00 89.69 223 HIS A C 1
ATOM 1815 O O . HIS A 1 223 ? -11.713 -1.571 13.196 1.00 89.69 223 HIS A O 1
ATOM 1821 N N . LEU A 1 224 ? -10.433 -3.429 13.112 1.00 88.38 224 LEU A N 1
ATOM 1822 C CA . LEU A 1 224 ? -9.199 -2.743 12.728 1.00 88.38 224 LEU A CA 1
ATOM 1823 C C . LEU A 1 224 ? -9.256 -2.283 11.269 1.00 88.38 224 LEU A C 1
ATOM 1825 O O . LEU A 1 224 ? -8.899 -1.143 10.990 1.00 88.38 224 LEU A O 1
ATOM 1829 N N . VAL A 1 225 ? -9.807 -3.111 10.371 1.00 93.75 225 VAL A N 1
ATOM 1830 C CA . VAL A 1 225 ? -10.069 -2.725 8.970 1.00 93.75 225 VAL A CA 1
ATOM 1831 C C . VAL A 1 225 ? -10.972 -1.491 8.912 1.00 93.75 225 VAL A C 1
ATOM 1833 O O . VAL A 1 225 ? -10.636 -0.495 8.281 1.00 93.75 225 VAL A O 1
ATOM 1836 N N . ILE A 1 226 ? -12.092 -1.522 9.643 1.00 92.88 226 ILE A N 1
ATOM 1837 C CA . ILE A 1 226 ? -13.032 -0.397 9.719 1.00 92.88 226 ILE A CA 1
ATOM 1838 C C . ILE A 1 226 ? -12.372 0.856 10.302 1.00 92.88 226 ILE A C 1
ATOM 1840 O O . ILE A 1 226 ? -12.657 1.957 9.836 1.00 92.88 226 ILE A O 1
ATOM 1844 N N . ALA A 1 227 ? -11.533 0.705 11.329 1.00 93.00 227 ALA A N 1
ATOM 1845 C CA . ALA A 1 227 ? -10.838 1.830 11.937 1.00 93.00 227 ALA A CA 1
ATOM 1846 C C . ALA A 1 227 ? -9.848 2.464 10.952 1.00 93.00 227 ALA A C 1
ATOM 1848 O O . ALA A 1 227 ? -9.925 3.670 10.749 1.00 93.00 227 ALA A O 1
ATOM 1849 N N . GLY A 1 228 ? -9.001 1.666 10.289 1.00 94.94 228 GLY A N 1
ATOM 1850 C CA . GLY A 1 228 ? -8.052 2.158 9.286 1.00 94.94 228 GLY A CA 1
ATOM 1851 C C . GLY A 1 228 ? -8.743 2.904 8.140 1.00 94.94 228 GLY A C 1
ATOM 1852 O O . GLY A 1 228 ? -8.392 4.045 7.848 1.00 94.94 228 GLY A O 1
ATOM 1853 N N . ASP A 1 229 ? -9.799 2.320 7.566 1.00 96.38 229 ASP A N 1
ATOM 1854 C CA . ASP A 1 229 ? -10.599 2.973 6.517 1.00 96.38 229 ASP A CA 1
ATOM 1855 C C . ASP A 1 229 ? -11.292 4.241 7.020 1.00 96.38 229 ASP A C 1
ATOM 1857 O O . ASP A 1 229 ? -11.419 5.232 6.300 1.00 96.38 229 ASP A O 1
ATOM 1861 N N . GLY A 1 230 ? -11.785 4.199 8.258 1.00 96.00 230 GLY A N 1
ATOM 1862 C CA . GLY A 1 230 ? -12.470 5.312 8.898 1.00 96.00 230 GLY A CA 1
ATOM 1863 C C . GLY A 1 230 ? -11.548 6.510 9.094 1.00 96.00 230 GLY A C 1
ATOM 1864 O O . GLY A 1 230 ? -11.960 7.626 8.795 1.00 96.00 230 GLY A O 1
ATOM 1865 N N . MET A 1 231 ? -10.300 6.290 9.512 1.00 94.88 231 MET A N 1
ATOM 1866 C CA . MET A 1 231 ? -9.321 7.368 9.689 1.00 94.88 231 MET A CA 1
ATOM 1867 C C . MET A 1 231 ? -9.123 8.166 8.398 1.00 94.88 231 MET A C 1
ATOM 1869 O O . MET A 1 231 ? -9.130 9.396 8.423 1.00 94.88 231 MET A O 1
ATOM 1873 N N . MET A 1 232 ? -9.010 7.463 7.269 1.00 95.19 232 MET A N 1
ATOM 1874 C CA . MET A 1 232 ? -8.864 8.092 5.959 1.00 95.19 232 MET A CA 1
ATOM 1875 C C . MET A 1 232 ? -10.164 8.758 5.503 1.00 95.19 232 MET A C 1
ATOM 1877 O O . MET A 1 232 ? -10.151 9.899 5.059 1.00 95.19 232 MET A O 1
ATOM 1881 N N . ARG A 1 233 ? -11.309 8.084 5.669 1.00 94.94 233 ARG A N 1
ATOM 1882 C CA . ARG A 1 233 ? -12.622 8.589 5.236 1.00 94.94 233 ARG A CA 1
ATOM 1883 C C . ARG A 1 233 ? -13.060 9.863 5.945 1.00 94.94 233 ARG A C 1
ATOM 1885 O O . ARG A 1 233 ? -13.698 10.701 5.319 1.00 94.94 233 ARG A O 1
ATOM 1892 N N . TYR A 1 234 ? -12.787 9.963 7.239 1.00 94.88 234 TYR A N 1
ATOM 1893 C CA . TYR A 1 234 ? -13.130 11.141 8.029 1.00 94.88 234 TYR A CA 1
ATOM 1894 C C . TYR A 1 234 ? -12.084 12.248 7.909 1.00 94.88 234 TYR A C 1
ATOM 1896 O O . TYR A 1 234 ? -12.304 13.310 8.474 1.00 94.88 234 TYR A O 1
ATOM 1904 N N . SER A 1 235 ? -10.964 12.023 7.213 1.00 93.44 235 SER A N 1
ATOM 1905 C CA . SER A 1 235 ? -9.852 12.972 7.148 1.00 93.44 235 SER A CA 1
ATOM 1906 C C . SER A 1 235 ? -9.478 13.496 8.536 1.00 93.44 235 SER A C 1
ATOM 1908 O O . SER A 1 235 ? -9.533 14.696 8.802 1.00 93.44 235 SER A O 1
ATOM 1910 N N . ILE A 1 236 ? -9.156 12.586 9.463 1.00 93.31 236 ILE A N 1
ATOM 1911 C CA . ILE A 1 236 ? -9.003 12.911 10.896 1.00 93.31 236 ILE A CA 1
ATOM 1912 C C . ILE A 1 236 ? -7.916 13.956 11.197 1.00 93.31 236 ILE A C 1
ATOM 1914 O O . ILE A 1 236 ? -7.879 14.501 12.292 1.00 93.31 236 ILE A O 1
ATOM 1918 N N . TRP A 1 237 ? -7.025 14.221 10.241 1.00 90.25 237 TRP A N 1
ATOM 1919 C CA . TRP A 1 237 ? -5.971 15.233 10.330 1.00 90.25 237 TRP A CA 1
ATOM 1920 C C . TRP A 1 237 ? -6.453 16.651 10.006 1.00 90.25 237 TRP A C 1
ATOM 1922 O O . TRP A 1 237 ? -5.736 17.607 10.280 1.00 90.25 237 TRP A O 1
ATOM 1932 N N . GLU A 1 238 ? -7.637 16.815 9.414 1.00 88.62 238 GLU A N 1
ATOM 1933 C CA . GLU A 1 238 ? -8.142 18.133 9.011 1.00 88.62 238 GLU A CA 1
ATOM 1934 C C . GLU A 1 238 ? -8.718 18.940 10.181 1.00 88.62 238 GLU A C 1
ATOM 1936 O O . GLU A 1 238 ? -8.864 20.156 10.068 1.00 88.62 238 GLU A O 1
ATOM 1941 N N . GLY A 1 239 ? -9.014 18.298 11.316 1.00 88.75 239 GLY A N 1
ATOM 1942 C CA . GLY A 1 239 ? -9.456 18.992 12.522 1.00 88.75 239 GLY A CA 1
ATOM 1943 C C . GLY A 1 239 ? -9.988 18.069 13.614 1.00 88.75 239 GLY A C 1
ATOM 1944 O O . GLY A 1 239 ? -10.310 16.903 13.378 1.00 88.75 239 GLY A O 1
ATOM 1945 N N . GLU A 1 240 ? -10.120 18.616 14.823 1.00 90.94 240 GLU A N 1
ATOM 1946 C CA . GLU A 1 240 ? -10.642 17.886 15.987 1.00 90.94 240 GLU A CA 1
ATOM 1947 C C . GLU A 1 240 ? -12.093 17.423 15.786 1.00 90.94 240 GLU A C 1
ATOM 1949 O O . GLU A 1 240 ? -12.454 16.335 16.229 1.00 90.94 240 GLU A O 1
ATOM 1954 N N . GLU A 1 241 ? -12.914 18.198 15.068 1.00 94.44 241 GLU A N 1
ATOM 1955 C CA . GLU A 1 241 ? -14.302 17.828 14.753 1.00 94.44 241 GLU A CA 1
ATOM 1956 C C . GLU A 1 241 ? -14.373 16.537 13.922 1.00 94.44 241 GLU A C 1
ATOM 1958 O O . GLU A 1 241 ? -15.202 15.663 14.189 1.00 94.44 241 GLU A O 1
ATOM 1963 N N . ASN A 1 242 ? -13.459 16.377 12.960 1.00 94.19 242 ASN A N 1
ATOM 1964 C CA . ASN A 1 242 ? -13.352 15.180 12.131 1.00 94.19 242 ASN A CA 1
ATOM 1965 C C . ASN A 1 242 ? -12.899 13.969 12.955 1.00 94.19 242 ASN A C 1
ATOM 1967 O O . ASN A 1 242 ? -13.456 12.877 12.809 1.00 94.19 242 ASN A O 1
ATOM 1971 N N . LEU A 1 243 ? -11.915 14.161 13.841 1.00 94.25 243 LEU A N 1
ATOM 1972 C CA . LEU A 1 243 ? -11.440 13.109 14.740 1.00 94.25 243 LEU A CA 1
ATOM 1973 C C . LEU A 1 243 ? -12.544 12.651 15.707 1.00 94.25 243 LEU A C 1
ATOM 1975 O O . LEU A 1 243 ? -12.754 11.451 15.887 1.00 94.25 243 LEU A O 1
ATOM 1979 N N . GLU A 1 244 ? -13.288 13.588 16.290 1.00 94.75 244 GLU A N 1
ATOM 1980 C CA . GLU A 1 244 ? -14.398 13.278 17.191 1.00 94.75 244 GLU A CA 1
ATOM 1981 C C . GLU A 1 244 ? -15.535 12.559 16.448 1.00 94.75 244 GLU A C 1
ATOM 1983 O O . GLU A 1 244 ? -16.045 11.541 16.925 1.00 94.75 244 GLU A O 1
ATOM 1988 N N . ALA A 1 245 ? -15.889 13.007 15.238 1.00 96.25 245 ALA A N 1
ATOM 1989 C CA . ALA A 1 245 ? -16.869 12.322 14.394 1.00 96.25 245 ALA A CA 1
ATOM 1990 C C . ALA A 1 245 ? -16.424 10.890 14.042 1.00 96.25 245 ALA A C 1
ATOM 1992 O O . ALA A 1 245 ? -17.235 9.956 14.083 1.00 96.25 245 ALA A O 1
ATOM 1993 N N . PHE A 1 246 ? -15.131 10.693 13.761 1.00 96.19 246 PHE A N 1
ATOM 1994 C CA . PHE A 1 246 ? -14.544 9.370 13.576 1.00 96.19 246 PHE A CA 1
ATOM 1995 C C . PHE A 1 246 ? -14.714 8.509 14.831 1.00 96.19 246 PHE A C 1
ATOM 1997 O O . PHE A 1 246 ? -15.270 7.412 14.730 1.00 96.19 246 PHE A O 1
ATOM 2004 N N . TYR A 1 247 ? -14.329 8.995 16.014 1.00 94.94 247 TYR A N 1
ATOM 2005 C CA . TYR A 1 247 ? -14.484 8.244 17.261 1.00 94.94 247 TYR A CA 1
ATOM 2006 C C . TYR A 1 247 ? -15.940 7.880 17.539 1.00 94.94 247 TYR A C 1
ATOM 2008 O O . TYR A 1 247 ? -16.229 6.713 17.809 1.00 94.94 247 TYR A O 1
ATOM 2016 N N . GLN A 1 248 ? -16.875 8.817 17.386 1.00 93.25 248 GLN A N 1
ATOM 2017 C CA . GLN A 1 248 ? -18.305 8.550 17.558 1.00 93.25 248 GLN A CA 1
ATOM 2018 C C . GLN A 1 248 ? -18.800 7.458 16.605 1.00 93.25 248 GLN A C 1
ATOM 2020 O O . GLN A 1 248 ? -19.562 6.572 17.020 1.00 93.25 248 GLN A O 1
ATOM 2025 N N . SER A 1 249 ? -18.311 7.452 15.360 1.00 92.94 249 SER A N 1
ATOM 2026 C CA . SER A 1 249 ? -18.647 6.420 14.377 1.00 92.94 249 SER A CA 1
ATOM 2027 C C . SER A 1 249 ? -18.250 5.015 14.852 1.00 92.94 249 SER A C 1
ATOM 2029 O O . SER A 1 249 ? -18.985 4.062 14.617 1.00 92.94 249 SER A O 1
ATOM 2031 N N . LEU A 1 250 ? -17.182 4.846 15.641 1.00 90.31 250 LEU A N 1
ATOM 2032 C CA . LEU A 1 250 ? -16.739 3.526 16.121 1.00 90.31 250 LEU A CA 1
ATOM 2033 C C . LEU A 1 250 ? -17.695 2.885 17.149 1.00 90.31 250 LEU A C 1
ATOM 2035 O O . LEU A 1 250 ? -17.503 1.742 17.580 1.00 90.31 250 LEU A O 1
ATOM 2039 N N . THR A 1 251 ? -18.758 3.579 17.554 1.00 87.38 251 THR A N 1
ATOM 2040 C CA . THR A 1 251 ? -19.778 3.028 18.457 1.00 87.38 251 THR A CA 1
ATOM 2041 C C . THR A 1 251 ? -20.517 1.837 17.837 1.00 87.38 251 THR A C 1
ATOM 2043 O O . THR A 1 251 ? -20.857 0.889 18.553 1.00 87.38 251 THR A O 1
ATOM 2046 N N . TYR A 1 252 ? -20.729 1.819 16.511 1.00 80.50 252 TYR A N 1
ATOM 2047 C CA . TYR A 1 252 ? -21.468 0.720 15.869 1.00 80.50 252 TYR A CA 1
ATOM 2048 C C . TYR A 1 252 ? -20.687 -0.603 15.884 1.00 80.50 252 TYR A C 1
ATOM 2050 O O . TYR A 1 252 ? -21.304 -1.669 15.995 1.00 80.50 252 TYR A O 1
ATOM 2058 N N . ILE A 1 253 ? -19.349 -0.539 15.831 1.00 80.25 253 ILE A N 1
ATOM 2059 C CA . ILE A 1 253 ? -18.468 -1.712 15.893 1.00 80.25 253 ILE A CA 1
ATOM 2060 C C . ILE A 1 253 ? -18.204 -2.185 17.326 1.00 80.25 253 ILE A C 1
ATOM 2062 O O . ILE A 1 253 ? -18.190 -3.384 17.595 1.00 80.25 253 ILE A O 1
ATOM 2066 N N . LYS A 1 254 ? -18.051 -1.267 18.287 1.00 80.25 254 LYS A N 1
ATOM 2067 C CA . LYS A 1 254 ? -17.832 -1.600 19.703 1.00 80.25 254 LYS A CA 1
ATOM 2068 C C . LYS A 1 254 ? -19.041 -1.180 20.540 1.00 80.25 254 LYS A C 1
ATOM 2070 O O . LYS A 1 254 ? -18.963 -0.279 21.360 1.00 80.25 254 LYS A O 1
ATOM 2075 N N . ARG A 1 255 ? -20.163 -1.892 20.406 1.00 74.62 255 ARG A N 1
ATOM 2076 C CA . ARG A 1 255 ? -21.445 -1.533 21.061 1.00 74.62 255 ARG A CA 1
ATOM 2077 C C . ARG A 1 255 ? -21.383 -1.392 22.590 1.00 74.62 255 ARG A C 1
ATOM 2079 O O . ARG A 1 255 ? -22.181 -0.672 23.184 1.00 74.62 255 ARG A O 1
ATOM 2086 N N . ARG A 1 256 ? -20.467 -2.102 23.262 1.00 80.75 256 ARG A N 1
ATOM 2087 C CA . ARG A 1 256 ? -20.283 -1.985 24.718 1.00 80.75 256 ARG A CA 1
ATOM 2088 C C . ARG A 1 256 ? -19.460 -0.737 25.036 1.00 80.75 256 ARG A C 1
ATOM 2090 O O . ARG A 1 256 ? -18.293 -0.668 24.664 1.00 80.75 256 ARG A O 1
ATOM 2097 N N . LYS A 1 257 ? -20.022 0.179 25.832 1.00 83.50 257 LYS A N 1
ATOM 2098 C CA . LYS A 1 257 ? -19.400 1.459 26.234 1.00 83.50 257 LYS A CA 1
ATOM 2099 C C . LYS A 1 257 ? -17.960 1.325 26.752 1.00 83.50 257 LYS A C 1
ATOM 2101 O O . LYS A 1 257 ? -17.112 2.148 26.430 1.00 83.50 257 LYS A O 1
ATOM 2106 N N . THR A 1 258 ? -17.662 0.290 27.538 1.00 83.94 258 THR A N 1
ATOM 2107 C CA . THR A 1 258 ? -16.307 0.033 28.061 1.00 83.94 258 THR A CA 1
ATOM 2108 C C . THR A 1 258 ? -15.331 -0.435 26.981 1.00 83.94 258 THR A C 1
ATOM 2110 O O . THR A 1 258 ? -14.193 0.020 26.961 1.00 83.94 258 THR A O 1
ATOM 2113 N N . ALA A 1 259 ? -15.768 -1.308 26.070 1.00 76.69 259 ALA A N 1
ATOM 2114 C CA . ALA A 1 259 ? -14.952 -1.786 24.955 1.00 76.69 259 ALA A CA 1
ATOM 2115 C C . ALA A 1 259 ? -14.688 -0.673 23.934 1.00 76.69 259 ALA A C 1
ATOM 2117 O O . ALA A 1 259 ? -13.569 -0.550 23.453 1.00 76.69 259 ALA A O 1
ATOM 2118 N N . HIS A 1 260 ? -15.693 0.162 23.662 1.00 83.88 260 HIS A N 1
ATOM 2119 C CA . HIS A 1 260 ? -15.553 1.352 22.829 1.00 83.88 260 HIS A CA 1
ATOM 2120 C C . HIS A 1 260 ? -14.503 2.310 23.387 1.00 83.88 260 HIS A C 1
ATOM 2122 O O . HIS A 1 260 ? -13.538 2.620 22.703 1.00 83.88 260 HIS A O 1
ATOM 2128 N N . ARG A 1 261 ? -14.639 2.703 24.662 1.00 85.62 261 ARG A N 1
ATOM 2129 C CA . ARG A 1 261 ? -13.683 3.605 25.323 1.00 85.62 261 ARG A CA 1
ATOM 2130 C C . ARG A 1 261 ? -12.255 3.073 25.290 1.00 85.62 261 ARG A C 1
ATOM 2132 O O . ARG A 1 261 ? -11.343 3.842 25.042 1.00 85.62 261 ARG A O 1
ATOM 2139 N N . ARG A 1 262 ? -12.063 1.771 25.529 1.00 83.38 262 ARG A N 1
ATOM 2140 C CA . ARG A 1 262 ? -10.735 1.142 25.443 1.00 83.38 262 ARG A CA 1
ATOM 2141 C C . ARG A 1 262 ? -10.177 1.186 24.025 1.00 83.38 262 ARG A C 1
ATOM 2143 O O . ARG A 1 262 ? -9.006 1.477 23.859 1.00 83.38 262 ARG A O 1
ATOM 2150 N N . PHE A 1 263 ? -11.007 0.902 23.025 1.00 87.12 263 PHE A N 1
ATOM 2151 C CA . PHE A 1 263 ? -10.583 0.914 21.628 1.00 87.12 263 PHE A CA 1
ATOM 2152 C C . PHE A 1 263 ? -10.209 2.323 21.156 1.00 87.12 263 PHE A C 1
ATOM 2154 O O . PHE A 1 263 ? -9.137 2.504 20.597 1.00 87.12 263 PHE A O 1
ATOM 2161 N N . VAL A 1 264 ? -11.044 3.319 21.463 1.00 90.38 264 VAL A N 1
ATOM 2162 C CA . VAL A 1 264 ? -10.752 4.731 21.182 1.00 90.38 264 VAL A CA 1
ATOM 2163 C C . VAL A 1 264 ? -9.485 5.180 21.903 1.00 90.38 264 VAL A C 1
ATOM 2165 O O . VAL A 1 264 ? -8.635 5.784 21.273 1.00 90.38 264 VAL A O 1
ATOM 2168 N N . ALA A 1 265 ? -9.308 4.833 23.182 1.00 86.38 265 ALA A N 1
ATOM 2169 C CA . ALA A 1 265 ? -8.106 5.206 23.928 1.00 86.38 265 ALA A CA 1
ATOM 2170 C C . ALA A 1 265 ? -6.816 4.632 23.319 1.00 86.38 265 ALA A C 1
ATOM 2172 O O . ALA A 1 265 ? -5.799 5.309 23.341 1.00 86.38 265 ALA A O 1
ATOM 2173 N N . LEU A 1 266 ? -6.854 3.414 22.766 1.00 85.12 266 LEU A N 1
ATOM 2174 C CA . LEU A 1 266 ? -5.703 2.833 22.067 1.00 85.12 266 LEU A CA 1
ATOM 2175 C C . LEU A 1 266 ? -5.392 3.583 20.767 1.00 85.12 266 LEU A C 1
ATOM 2177 O O . LEU A 1 266 ? -4.236 3.883 20.506 1.00 85.12 266 LEU A O 1
ATOM 2181 N N . LEU A 1 267 ? -6.414 3.909 19.970 1.00 88.12 267 LEU A N 1
ATOM 2182 C CA . LEU A 1 267 ? -6.224 4.698 18.747 1.00 88.12 267 LEU A CA 1
ATOM 2183 C C . LEU A 1 267 ? -5.696 6.102 19.060 1.00 88.12 267 LEU A C 1
ATOM 2185 O O . LEU A 1 267 ? -4.817 6.600 18.369 1.00 88.12 267 LEU A O 1
ATOM 2189 N N . ASP A 1 268 ? -6.219 6.719 20.115 1.00 88.00 268 ASP A N 1
ATOM 2190 C CA . ASP A 1 268 ? -5.825 8.050 20.561 1.00 88.00 268 ASP A CA 1
ATOM 2191 C C . ASP A 1 268 ? -4.373 8.088 21.058 1.00 88.00 268 ASP A C 1
ATOM 2193 O O . ASP A 1 268 ? -3.659 9.048 20.781 1.00 88.00 268 ASP A O 1
ATOM 2197 N N . ASP A 1 269 ? -3.911 7.036 21.740 1.00 82.81 269 ASP A N 1
ATOM 2198 C CA . ASP A 1 269 ? -2.516 6.901 22.178 1.00 82.81 269 ASP A CA 1
ATOM 2199 C C . ASP A 1 269 ? -1.551 6.808 20.981 1.00 82.81 269 ASP A C 1
ATOM 2201 O O . ASP A 1 269 ? -0.567 7.546 20.916 1.00 82.81 269 ASP A O 1
ATOM 2205 N N . GLU A 1 270 ? -1.888 5.990 19.978 1.00 84.31 270 GLU A N 1
ATOM 2206 C CA . GLU A 1 270 ? -1.123 5.874 18.724 1.00 84.31 270 GLU A CA 1
ATOM 2207 C C . GLU A 1 270 ? -1.116 7.190 17.922 1.00 84.31 270 GLU A C 1
ATOM 2209 O O . GLU A 1 270 ? -0.106 7.588 17.345 1.00 84.31 270 GLU A O 1
ATOM 2214 N N . LEU A 1 271 ? -2.231 7.924 17.906 1.00 84.81 271 LEU A N 1
ATOM 2215 C CA . LEU A 1 271 ? -2.328 9.209 17.205 1.00 84.81 271 LEU A CA 1
ATOM 2216 C C . LEU A 1 271 ? -1.587 10.344 17.923 1.00 84.81 271 LEU A C 1
ATOM 2218 O O . LEU A 1 271 ? -1.029 11.234 17.274 1.00 84.81 271 LEU A O 1
ATOM 2222 N N . LYS A 1 272 ? -1.564 10.323 19.259 1.00 80.38 272 LYS A N 1
ATOM 2223 C CA . LYS A 1 272 ? -0.832 11.297 20.079 1.00 80.38 272 LYS A CA 1
ATOM 2224 C C . LYS A 1 272 ? 0.667 11.063 20.053 1.00 80.38 272 LYS A C 1
ATOM 2226 O O . LYS A 1 272 ? 1.408 12.043 19.986 1.00 80.38 272 LYS A O 1
ATOM 2231 N N . SER A 1 273 ? 1.111 9.806 20.068 1.00 73.00 273 SER A N 1
ATOM 2232 C CA . SER A 1 273 ? 2.525 9.467 19.872 1.00 73.00 273 SER A CA 1
ATOM 2233 C C . SER A 1 273 ? 3.013 9.908 18.484 1.00 73.00 273 SER A C 1
ATOM 2235 O O . SER A 1 273 ? 4.135 10.390 18.350 1.00 73.00 273 SER A O 1
ATOM 2237 N N . GLY A 1 274 ? 2.129 9.849 17.480 1.00 65.75 274 GLY A N 1
ATOM 2238 C CA . GLY A 1 274 ? 2.327 10.396 16.137 1.00 65.75 274 GLY A CA 1
ATOM 2239 C C . GLY A 1 274 ? 2.126 11.911 16.000 1.00 65.75 274 GLY A C 1
ATOM 2240 O O . GLY A 1 274 ? 2.267 12.434 14.898 1.00 65.75 274 GLY A O 1
ATOM 2241 N N . HIS A 1 275 ? 1.832 12.633 17.089 1.00 73.94 275 HIS A N 1
ATOM 2242 C CA . HIS A 1 275 ? 1.757 14.097 17.116 1.00 73.94 275 HIS A CA 1
ATOM 2243 C C . HIS A 1 275 ? 0.685 14.738 16.205 1.00 73.94 275 HIS A C 1
ATOM 2245 O O . HIS A 1 275 ? 0.869 15.862 15.739 1.00 73.94 275 HIS A O 1
ATOM 2251 N N . ILE A 1 276 ? -0.475 14.090 16.006 1.00 71.56 276 ILE A N 1
ATOM 2252 C CA . ILE A 1 276 ? -1.503 14.551 15.043 1.00 71.56 276 ILE A CA 1
ATOM 2253 C C . ILE A 1 276 ? -1.942 16.019 15.188 1.00 71.56 276 ILE A C 1
ATOM 2255 O O . ILE A 1 276 ? -2.210 16.669 14.182 1.00 71.56 276 ILE A O 1
ATOM 2259 N N . PHE A 1 277 ? -1.942 16.564 16.409 1.00 70.88 277 PHE A N 1
ATOM 2260 C CA . PHE A 1 277 ? -2.285 17.966 16.686 1.00 70.88 277 PHE A CA 1
ATOM 2261 C C . PHE A 1 277 ? -1.269 18.683 17.587 1.00 70.88 277 PHE A C 1
ATOM 2263 O O . PHE A 1 277 ? -1.631 19.622 18.299 1.00 70.88 277 PHE A O 1
ATOM 2270 N N . SER A 1 278 ? 0.009 18.276 17.604 1.00 56.97 278 SER A N 1
ATOM 2271 C CA . SER A 1 278 ? 1.024 18.953 18.433 1.00 56.97 278 SER A CA 1
ATOM 2272 C C . SER A 1 278 ? 1.431 20.314 17.840 1.00 56.97 278 SER A C 1
ATOM 2274 O O . SER A 1 278 ? 2.528 20.499 17.317 1.00 56.97 278 SER A O 1
ATOM 2276 N N . GLY A 1 279 ? 0.502 21.263 17.904 1.00 45.94 279 GLY A N 1
ATOM 2277 C CA . GLY A 1 279 ? 0.621 22.630 17.408 1.00 45.94 279 GLY A CA 1
ATOM 2278 C C . GLY A 1 279 ? -0.440 23.590 17.961 1.00 45.94 279 GLY A C 1
ATOM 2279 O O . GLY A 1 279 ? -0.314 24.788 17.746 1.00 45.94 279 GLY A O 1
ATOM 2280 N N . VAL A 1 280 ? -1.437 23.118 18.724 1.00 40.62 280 VAL A N 1
ATOM 2281 C CA . VAL A 1 280 ? -2.453 23.977 19.369 1.00 40.62 280 VAL A CA 1
ATOM 2282 C C . VAL A 1 280 ? -2.244 24.025 20.887 1.00 40.62 280 VAL A C 1
ATOM 2284 O O . VAL A 1 280 ? -3.137 23.770 21.684 1.00 40.62 280 VAL A O 1
ATOM 2287 N N . GLN A 1 281 ? -1.022 24.332 21.311 1.00 35.91 281 GLN A N 1
ATOM 2288 C CA . GLN A 1 281 ? -0.767 24.891 22.639 1.00 35.91 281 GLN A CA 1
ATOM 2289 C C . GLN A 1 281 ? 0.346 25.921 22.503 1.00 35.91 281 GLN A C 1
ATOM 2291 O O . GLN A 1 281 ? 1.515 25.567 22.582 1.00 35.91 281 GLN A O 1
ATOM 2296 N N . ASN A 1 282 ? -0.036 27.169 22.221 1.00 30.09 282 ASN A N 1
ATOM 2297 C CA . ASN A 1 282 ? 0.598 28.393 22.717 1.00 30.09 282 ASN A CA 1
ATOM 2298 C C . ASN A 1 282 ? -0.173 29.619 22.199 1.00 30.09 282 ASN A C 1
ATOM 2300 O O . ASN A 1 282 ? -0.095 29.913 21.011 1.00 30.09 282 ASN A O 1
ATOM 2304 N N . GLY A 1 283 ? -0.819 30.338 23.126 1.00 32.22 283 GLY A N 1
ATOM 2305 C CA . GLY A 1 283 ? -1.048 31.792 23.057 1.00 32.22 283 GLY A CA 1
ATOM 2306 C C . GLY A 1 283 ? -2.199 32.278 22.198 1.00 32.22 283 GLY A C 1
ATOM 2307 O O . GLY A 1 283 ? -1.964 32.487 20.992 1.00 32.22 283 GLY A O 1
#

pLDDT: mean 79.31, std 15.49, range [30.09, 97.38]

Sequence (283 aa):
MLLDLNIRVDADLVEKCVKRFEGGGSPWSCHSPDSKNRIGNLHPGTVKKIHQRWKAGDLLFLTHRLNEDLDAIGDASEQDRQEDLGEIFELLDKSREEAGLDSDDSFSKTRFKIMEQAEEMAPEHMWTFKHMRSIGMDPTEALTLLKEYDAISPDRIRAQIYGTENRLVNFRRFRRFLFMHYQMHYRTVYPPAPPAVTHLAPPFVIELACDLRVRGEIDSDRHLVIAGDGMMRYSIWEGEENLEAFYQSLTYIKRRKTAHRRFVALLDDELKSGHIFSGVQNG